Protein AF-A0A4P6HZE0-F1 (afdb_monomer_lite)

Foldseek 3Di:
DDDDDDPPDDDVVLLVQLLCCCQPVVDDLVVSCVVSVNDSVVNVVSCVVVVSVVSSVVNVVVVVVCVVVLVVLLVVLVVCCVVPVDPVSVVVNVVSVVVVVVVVVVVVVVVVVPPDPDPDDDDPDLVSVLVVLVVVLVVVVVVCVVPVVPDDPVNVVVSVVSVVVSVVSVVVVVVVVVPDDDPPPDPPVVNVVVVVVVVDDDD

Organism: NCBI:txid296842

Structure (mmCIF, N/CA/C/O backbone):
data_AF-A0A4P6HZE0-F1
#
_entry.id   AF-A0A4P6HZE0-F1
#
loop_
_atom_site.group_PDB
_atom_site.id
_atom_site.type_symbol
_atom_site.label_atom_id
_atom_site.label_alt_id
_atom_site.label_comp_id
_atom_site.label_asym_id
_atom_site.label_entity_id
_atom_site.label_seq_id
_atom_site.pdbx_PDB_ins_code
_atom_site.Cartn_x
_atom_site.Cartn_y
_atom_site.Cartn_z
_atom_site.occupancy
_atom_site.B_iso_or_equiv
_atom_site.auth_seq_id
_atom_site.auth_comp_id
_atom_site.auth_asym_id
_atom_site.auth_atom_id
_atom_site.pdbx_PDB_model_num
ATOM 1 N N . MET A 1 1 ? -33.840 -32.438 24.949 1.00 36.28 1 MET A N 1
ATOM 2 C CA . MET A 1 1 ? -33.088 -32.470 23.676 1.00 36.28 1 MET A CA 1
ATOM 3 C C . MET A 1 1 ? -32.894 -31.032 23.211 1.00 36.28 1 MET A C 1
ATOM 5 O O . MET A 1 1 ? -33.895 -30.411 22.874 1.00 36.28 1 MET A O 1
ATOM 9 N N . PRO A 1 2 ? -31.687 -30.446 23.299 1.00 36.41 2 PRO A N 1
ATOM 10 C CA . PRO A 1 2 ? -31.478 -29.055 22.914 1.00 36.41 2 PRO A CA 1
ATOM 11 C C . PRO A 1 2 ? -31.443 -28.927 21.385 1.00 36.41 2 PRO A C 1
ATOM 13 O O . PRO A 1 2 ? -30.900 -29.783 20.688 1.00 36.41 2 PRO A O 1
ATOM 16 N N . ALA A 1 3 ? -32.069 -27.866 20.878 1.00 40.72 3 ALA A N 1
ATOM 17 C CA . ALA A 1 3 ? -32.195 -27.565 19.461 1.00 40.72 3 ALA A CA 1
ATOM 18 C C . ALA A 1 3 ? -30.817 -27.362 18.808 1.00 40.72 3 ALA A C 1
ATOM 20 O O . ALA A 1 3 ? -30.029 -26.517 19.233 1.00 40.72 3 ALA A O 1
ATOM 21 N N . VAL A 1 4 ? -30.542 -28.129 17.752 1.00 43.91 4 VAL A N 1
ATOM 22 C CA . VAL A 1 4 ? -29.379 -27.937 16.882 1.00 43.91 4 VAL A CA 1
ATOM 23 C C . VAL A 1 4 ? -29.576 -26.611 16.151 1.00 43.91 4 VAL A C 1
ATOM 25 O O . VAL A 1 4 ? -30.376 -26.516 15.222 1.00 43.91 4 VAL A O 1
ATOM 28 N N . ALA A 1 5 ? -28.883 -25.568 16.611 1.00 44.34 5 ALA A N 1
ATOM 29 C CA . ALA A 1 5 ? -28.858 -24.267 15.961 1.00 44.34 5 ALA A CA 1
ATOM 30 C C . ALA A 1 5 ? -28.398 -24.443 14.505 1.00 44.34 5 ALA A C 1
ATOM 32 O O . ALA A 1 5 ? -27.263 -24.847 14.236 1.00 44.34 5 ALA A O 1
ATOM 33 N N . GLY A 1 6 ? -29.312 -24.191 13.568 1.00 44.16 6 GLY A N 1
ATOM 34 C CA . GLY A 1 6 ? -29.064 -24.322 12.140 1.00 44.16 6 GLY A CA 1
ATOM 35 C C . GLY A 1 6 ? -27.872 -23.468 11.718 1.00 44.16 6 GLY A C 1
ATOM 36 O O . GLY A 1 6 ? -27.837 -22.263 11.971 1.00 44.16 6 GLY A O 1
ATOM 37 N N . ARG A 1 7 ? -26.889 -24.090 11.058 1.00 54.47 7 ARG A N 1
ATOM 38 C CA . ARG A 1 7 ? -25.846 -23.362 10.329 1.00 54.47 7 ARG A CA 1
ATOM 39 C C . ARG A 1 7 ? -26.544 -22.542 9.250 1.00 54.47 7 ARG A C 1
ATOM 41 O O . ARG A 1 7 ? -26.930 -23.091 8.226 1.00 54.47 7 ARG A O 1
ATOM 48 N N . ARG A 1 8 ? -26.707 -21.238 9.469 1.00 61.91 8 ARG A N 1
ATOM 49 C CA . ARG A 1 8 ? -26.952 -20.313 8.362 1.00 61.91 8 ARG A CA 1
ATOM 50 C C . ARG A 1 8 ? -25.689 -20.326 7.511 1.00 61.91 8 ARG A C 1
ATOM 52 O O . ARG A 1 8 ? -24.659 -19.797 7.923 1.00 61.91 8 ARG A O 1
ATOM 59 N N . GLU A 1 9 ? -25.736 -21.026 6.385 1.00 70.12 9 GLU A N 1
ATOM 60 C CA . GLU A 1 9 ? -24.704 -20.894 5.366 1.00 70.12 9 GLU A CA 1
ATOM 61 C C . GLU A 1 9 ? -24.708 -19.443 4.883 1.00 70.12 9 GLU A C 1
ATOM 63 O O . GLU A 1 9 ? -25.764 -18.861 4.630 1.00 70.12 9 GLU A O 1
ATOM 68 N N . HIS A 1 10 ? -23.531 -18.819 4.864 1.00 82.19 10 HIS A N 1
ATOM 69 C CA . HIS A 1 10 ? -23.412 -17.448 4.387 1.00 82.19 10 HIS A CA 1
ATOM 70 C C . HIS A 1 10 ? -23.578 -17.421 2.859 1.00 82.19 10 HIS A C 1
ATOM 72 O O . HIS A 1 10 ? -23.167 -18.381 2.201 1.00 82.19 10 HIS A O 1
ATOM 78 N N . PRO A 1 11 ? -24.123 -16.329 2.292 1.00 89.69 11 PRO A N 1
ATOM 79 C CA . PRO A 1 11 ? -24.166 -16.132 0.847 1.00 89.69 11 PRO A CA 1
ATOM 80 C C . PRO A 1 11 ? -22.771 -16.243 0.225 1.00 89.69 11 PRO A C 1
ATOM 82 O O . PRO A 1 11 ? -21.790 -15.819 0.842 1.00 89.69 11 PRO A O 1
ATOM 85 N N . MET A 1 12 ? -22.682 -16.761 -1.004 1.00 90.38 12 MET A N 1
ATOM 86 C CA . MET A 1 12 ? -21.399 -16.907 -1.704 1.00 90.38 12 MET A CA 1
ATOM 87 C C . MET A 1 12 ? -20.680 -15.561 -1.865 1.00 90.38 12 MET A C 1
ATOM 89 O O . MET A 1 12 ? -19.483 -15.486 -1.622 1.00 90.38 12 MET A O 1
ATOM 93 N N . GLU A 1 13 ? -21.417 -14.476 -2.103 1.00 92.94 13 GLU A N 1
ATOM 94 C CA . GLU A 1 13 ? -20.868 -13.113 -2.154 1.00 92.94 13 GLU A CA 1
ATOM 95 C C . GLU A 1 13 ? -20.097 -12.734 -0.877 1.00 92.94 13 GLU A C 1
ATOM 97 O O . GLU A 1 13 ? -19.089 -12.034 -0.922 1.00 92.94 13 GLU A O 1
ATOM 102 N N . THR A 1 14 ? -20.535 -13.219 0.292 1.00 92.69 14 THR A N 1
ATOM 103 C CA . THR A 1 14 ? -19.826 -12.980 1.562 1.00 92.69 14 THR A CA 1
ATOM 104 C C . THR A 1 14 ? -18.517 -13.766 1.625 1.00 92.69 14 THR A C 1
ATOM 106 O O . THR A 1 14 ? -17.531 -13.278 2.177 1.00 92.69 14 THR A O 1
ATOM 109 N N . VAL A 1 15 ? -18.503 -14.977 1.063 1.00 93.94 15 VAL A N 1
ATOM 110 C CA . VAL A 1 15 ? -17.304 -15.816 0.957 1.00 93.94 15 VAL A CA 1
ATOM 111 C C . VAL A 1 15 ? -16.295 -15.162 0.019 1.00 93.94 15 VAL A C 1
ATOM 113 O O . VAL A 1 15 ? -15.149 -14.976 0.412 1.00 93.94 15 VAL A O 1
ATOM 116 N N . GLU A 1 16 ? -16.733 -14.755 -1.172 1.00 94.69 16 GLU A N 1
ATOM 117 C CA . GLU A 1 16 ? -15.903 -14.095 -2.187 1.00 94.69 16 GLU A CA 1
ATOM 118 C C . GLU A 1 16 ? -15.344 -12.773 -1.666 1.00 94.69 16 GLU A C 1
ATOM 120 O O . GLU A 1 16 ? -14.147 -12.509 -1.767 1.00 94.69 16 GLU A O 1
ATOM 125 N N . ARG A 1 17 ? -16.177 -11.971 -0.993 1.00 95.81 17 ARG A N 1
ATOM 126 C CA . ARG A 1 17 ? -15.715 -10.719 -0.397 1.00 95.81 17 ARG A CA 1
ATOM 127 C C . ARG A 1 17 ? -14.662 -10.948 0.685 1.00 95.81 17 ARG A C 1
ATOM 129 O O . ARG A 1 17 ? -13.688 -10.202 0.771 1.00 95.81 17 ARG A O 1
ATOM 136 N N . ALA A 1 18 ? -14.852 -11.955 1.533 1.00 96.00 18 ALA A N 1
ATOM 137 C CA . ALA A 1 18 ? -13.874 -12.306 2.557 1.00 96.00 18 ALA A CA 1
ATOM 138 C C . ALA A 1 18 ? -12.570 -12.851 1.949 1.00 96.00 18 ALA A C 1
ATOM 140 O O . ALA A 1 18 ? -11.485 -12.566 2.461 1.00 96.00 18 ALA A O 1
ATOM 141 N N . GLU A 1 19 ? -12.676 -13.593 0.848 1.00 96.12 19 GLU A N 1
ATOM 142 C CA . GLU A 1 19 ? -11.542 -14.091 0.080 1.00 96.12 19 GLU A CA 1
ATOM 143 C C . GLU A 1 19 ? -10.705 -12.950 -0.497 1.00 96.12 19 GLU A C 1
ATOM 145 O O . GLU A 1 19 ? -9.489 -12.958 -0.327 1.00 96.12 19 GLU A O 1
ATOM 150 N N . GLU A 1 20 ? -11.332 -11.955 -1.129 1.00 95.38 20 GLU A N 1
ATOM 151 C CA . GLU A 1 20 ? -10.648 -10.772 -1.667 1.00 95.38 20 GLU A CA 1
ATOM 152 C C . GLU A 1 20 ? -9.878 -10.020 -0.580 1.00 95.38 20 GLU A C 1
ATOM 154 O O . GLU A 1 20 ? -8.680 -9.769 -0.719 1.00 95.38 20 GLU A O 1
ATOM 159 N N . LEU A 1 21 ? -10.546 -9.715 0.536 1.00 95.56 21 LEU A N 1
ATOM 160 C CA . LEU A 1 21 ? -9.946 -8.984 1.653 1.00 95.56 21 LEU A CA 1
ATOM 161 C C . LEU A 1 21 ? -8.722 -9.718 2.235 1.00 95.56 21 LEU A C 1
ATOM 163 O O . LEU A 1 21 ? -7.775 -9.092 2.708 1.00 95.56 21 LEU A O 1
ATOM 167 N N . TRP A 1 22 ? -8.723 -11.051 2.221 1.00 96.31 22 TRP A N 1
ATOM 168 C CA . TRP A 1 22 ? -7.618 -11.837 2.767 1.00 96.31 22 TRP A CA 1
ATOM 169 C C . TRP A 1 22 ? -6.511 -12.124 1.740 1.00 96.31 22 TRP A C 1
ATOM 171 O O . TRP A 1 22 ? -5.323 -12.013 2.057 1.00 96.31 22 TRP A O 1
ATOM 181 N N . CYS A 1 23 ? -6.882 -12.509 0.515 1.00 95.31 23 CYS A N 1
ATOM 182 C CA . CYS A 1 23 ? -5.950 -12.908 -0.541 1.00 95.31 23 CYS A CA 1
ATOM 183 C C . CYS A 1 23 ? -5.312 -11.708 -1.243 1.00 95.31 23 CYS A C 1
ATOM 185 O O . CYS A 1 23 ? -4.111 -11.740 -1.504 1.00 95.31 23 CYS A O 1
ATOM 187 N N . VAL A 1 24 ? -6.104 -10.675 -1.550 1.00 92.62 24 VAL A N 1
ATOM 188 C CA . VAL A 1 24 ? -5.686 -9.513 -2.350 1.00 92.62 24 VAL A CA 1
ATOM 189 C C . VAL A 1 24 ? -5.239 -8.373 -1.440 1.00 92.62 24 VAL A C 1
ATOM 191 O O . VAL A 1 24 ? -4.091 -7.945 -1.527 1.00 92.62 24 VAL A O 1
ATOM 194 N N . ASP A 1 25 ? -6.100 -7.934 -0.514 1.00 91.25 25 ASP A N 1
ATOM 195 C CA . ASP A 1 25 ? -5.779 -6.811 0.388 1.00 91.25 25 ASP A CA 1
ATOM 196 C C . ASP A 1 25 ? -4.781 -7.209 1.490 1.00 91.25 25 ASP A C 1
ATOM 198 O O . ASP A 1 25 ? -4.199 -6.358 2.163 1.00 91.25 25 ASP A O 1
ATOM 202 N N . GLY A 1 26 ? -4.562 -8.513 1.680 1.00 91.69 26 GLY A N 1
ATOM 203 C CA . GLY A 1 26 ? -3.540 -9.044 2.575 1.00 91.69 26 GLY A CA 1
ATOM 204 C C . GLY A 1 26 ? -3.865 -8.938 4.066 1.00 91.69 26 GLY A C 1
ATOM 205 O O . GLY A 1 26 ? -2.962 -9.142 4.881 1.00 91.69 26 GLY A O 1
ATOM 206 N N . LEU A 1 27 ? -5.124 -8.681 4.425 1.00 94.19 27 LEU A N 1
ATOM 207 C CA . LEU A 1 27 ? -5.564 -8.554 5.813 1.00 94.19 27 LEU A CA 1
ATOM 208 C C . LEU A 1 27 ? -5.416 -9.860 6.609 1.00 94.19 27 LEU A C 1
ATOM 210 O O . LEU A 1 27 ? -5.310 -10.970 6.072 1.00 94.19 27 LEU A O 1
ATOM 214 N N . THR A 1 28 ? -5.438 -9.724 7.929 1.00 95.00 28 THR A N 1
ATOM 215 C CA . THR A 1 28 ? -5.546 -10.837 8.876 1.00 95.00 28 THR A CA 1
ATOM 216 C C . THR A 1 28 ? -6.981 -11.359 8.952 1.00 95.00 28 THR A C 1
ATOM 218 O O . THR A 1 28 ? -7.941 -10.665 8.621 1.00 95.00 28 THR A O 1
ATOM 221 N N . PHE A 1 29 ? -7.164 -12.598 9.419 1.00 94.19 29 PHE A N 1
ATOM 222 C CA . PHE A 1 29 ? -8.513 -13.147 9.594 1.00 94.19 29 PHE A CA 1
ATOM 223 C C . PHE A 1 29 ? -9.365 -12.340 10.582 1.00 94.19 29 PHE A C 1
ATOM 225 O O . PHE A 1 29 ? -10.579 -12.295 10.410 1.00 94.19 29 PHE A O 1
ATOM 232 N N . ASP A 1 30 ? -8.755 -11.681 11.567 1.00 94.56 30 ASP A N 1
ATOM 233 C CA . ASP A 1 30 ? -9.476 -10.882 12.561 1.00 94.56 30 ASP A CA 1
ATOM 234 C C . ASP A 1 30 ? -9.975 -9.551 11.968 1.00 94.56 30 ASP A C 1
ATOM 236 O O . ASP A 1 30 ? -11.118 -9.141 12.192 1.00 94.56 30 ASP A O 1
ATOM 240 N N . GLU A 1 31 ? -9.173 -8.912 11.113 1.00 93.00 31 GLU A N 1
ATOM 241 C CA . GLU A 1 31 ? -9.587 -7.723 10.357 1.00 93.00 31 GLU A CA 1
ATOM 242 C C . GLU A 1 31 ? -10.688 -8.052 9.342 1.00 93.00 31 GLU A C 1
ATOM 244 O O . GLU A 1 31 ? -11.672 -7.316 9.221 1.00 93.00 31 GLU A O 1
ATOM 249 N N . VAL A 1 32 ? -10.565 -9.183 8.640 1.00 95.62 32 VAL A N 1
ATOM 250 C CA . VAL A 1 32 ? -11.602 -9.661 7.713 1.00 95.62 32 VAL A CA 1
ATOM 251 C C . VAL A 1 32 ? -12.883 -9.990 8.476 1.00 95.62 32 VAL A C 1
ATOM 253 O O . VAL A 1 32 ? -13.964 -9.602 8.034 1.00 95.62 32 VAL A O 1
ATOM 256 N N . ALA A 1 33 ? -12.784 -10.641 9.639 1.00 94.62 33 ALA A N 1
ATOM 257 C CA . ALA A 1 33 ? -13.924 -10.938 10.502 1.00 94.62 33 ALA A CA 1
ATOM 258 C C . ALA A 1 33 ? -14.648 -9.661 10.942 1.00 94.62 33 ALA A C 1
ATOM 260 O O . ALA A 1 33 ? -15.873 -9.583 10.870 1.00 94.62 33 ALA A O 1
ATOM 261 N N . THR A 1 34 ? -13.890 -8.627 11.307 1.00 93.62 34 THR A N 1
ATOM 262 C CA . THR A 1 34 ? -14.434 -7.317 11.684 1.00 93.62 34 THR A CA 1
ATOM 263 C C . THR A 1 34 ? -15.173 -6.657 10.517 1.00 93.62 34 THR A C 1
ATOM 265 O O . THR A 1 34 ? -16.297 -6.184 10.682 1.00 93.62 34 THR A O 1
ATOM 268 N N . ARG A 1 35 ? -14.586 -6.666 9.311 1.00 92.62 35 ARG A N 1
ATOM 269 C CA . ARG A 1 35 ? -15.182 -6.034 8.118 1.00 92.62 35 ARG A CA 1
ATOM 270 C C . ARG A 1 35 ? -16.405 -6.777 7.583 1.00 92.62 35 ARG A C 1
ATOM 272 O O . ARG A 1 35 ? -17.345 -6.144 7.115 1.00 92.62 35 ARG A O 1
ATOM 279 N N . THR A 1 36 ? -16.395 -8.105 7.642 1.00 92.50 36 THR A N 1
ATOM 280 C CA . THR A 1 36 ? -17.451 -8.961 7.068 1.00 92.50 36 THR A CA 1
ATOM 281 C C . THR A 1 36 ? -18.498 -9.399 8.090 1.00 92.50 36 THR A C 1
ATOM 283 O O . THR A 1 36 ? -19.532 -9.943 7.712 1.00 92.50 36 THR A O 1
ATOM 286 N N . ARG A 1 37 ? -18.249 -9.162 9.387 1.00 92.62 37 ARG A N 1
ATOM 287 C CA . ARG A 1 37 ? -19.047 -9.665 10.521 1.00 92.62 37 ARG A CA 1
ATOM 288 C C . ARG A 1 37 ? -19.187 -11.193 10.533 1.00 92.62 37 ARG A C 1
ATOM 290 O O . ARG A 1 37 ? -20.146 -11.733 11.082 1.00 92.62 37 ARG A O 1
ATOM 297 N N . VAL A 1 38 ? -18.226 -11.895 9.935 1.00 93.12 38 VAL A N 1
ATOM 298 C CA . VAL A 1 38 ? -18.135 -13.358 9.941 1.00 93.12 38 VAL A CA 1
ATOM 299 C C . VAL A 1 38 ? -17.124 -13.783 10.997 1.00 93.12 38 VAL A C 1
ATOM 301 O O . VAL A 1 38 ? -16.057 -13.193 11.117 1.00 93.12 38 VAL A O 1
ATOM 304 N N . ALA A 1 39 ? -17.426 -14.833 11.760 1.00 93.38 39 ALA A N 1
ATOM 305 C CA . ALA A 1 39 ? -16.485 -15.358 12.746 1.00 93.38 39 ALA A CA 1
ATOM 306 C C . ALA A 1 39 ? -15.171 -15.827 12.086 1.00 93.38 39 ALA A C 1
ATOM 308 O O . ALA A 1 39 ? -15.193 -16.537 11.077 1.00 93.38 39 ALA A O 1
ATOM 309 N N . ALA A 1 40 ? -14.023 -15.519 12.698 1.00 93.56 40 ALA A N 1
ATOM 310 C CA . ALA A 1 40 ? -12.705 -15.900 12.175 1.00 93.56 40 ALA A CA 1
ATOM 311 C C . ALA A 1 40 ? -12.540 -17.423 11.988 1.00 93.56 40 ALA A C 1
ATOM 313 O O . ALA A 1 40 ? -11.854 -17.874 11.073 1.00 93.56 40 ALA A O 1
ATOM 314 N N . SER A 1 41 ? -13.205 -18.240 12.812 1.00 94.00 41 SER A N 1
ATOM 315 C CA . SER A 1 41 ? -13.244 -19.701 12.654 1.00 94.00 41 SER A CA 1
ATOM 316 C C . SER A 1 41 ? -13.930 -20.138 11.353 1.00 94.00 41 SER A C 1
ATOM 318 O O . SER A 1 41 ? -13.459 -21.057 10.683 1.00 94.00 41 SER A O 1
ATOM 320 N N . THR A 1 42 ? -15.000 -19.449 10.951 1.00 93.81 42 THR A N 1
ATOM 321 C CA . THR A 1 42 ? -15.684 -19.672 9.671 1.00 93.81 42 THR A CA 1
ATOM 322 C C . THR A 1 42 ? -14.789 -19.286 8.497 1.00 93.81 42 THR A C 1
ATOM 324 O O . THR A 1 42 ? -14.711 -20.044 7.531 1.00 93.81 42 THR A O 1
ATOM 327 N N . LEU A 1 43 ? -14.063 -18.168 8.603 1.00 95.12 43 LEU A N 1
ATOM 328 C CA . LEU A 1 43 ? -13.114 -17.726 7.577 1.00 95.12 43 LEU A CA 1
ATOM 329 C C . LEU A 1 43 ? -11.963 -18.719 7.388 1.00 95.12 43 LEU A C 1
ATOM 331 O O . LEU A 1 43 ? -11.627 -19.052 6.257 1.00 95.12 43 LEU A O 1
ATOM 335 N N . LYS A 1 44 ? -11.398 -19.254 8.479 1.00 95.38 44 LYS A N 1
ATOM 336 C CA . LYS A 1 44 ? -10.357 -20.296 8.416 1.00 95.38 44 LYS A CA 1
ATOM 337 C C . LYS A 1 44 ? -10.860 -21.551 7.700 1.00 95.38 44 LYS A C 1
ATOM 339 O O . LYS A 1 44 ? -10.173 -22.074 6.828 1.00 95.38 44 LYS A O 1
ATOM 344 N N . ARG A 1 45 ? -12.092 -21.979 7.998 1.00 94.94 45 ARG A N 1
ATOM 345 C CA . ARG A 1 45 ? -12.731 -23.112 7.312 1.00 94.94 45 ARG A CA 1
ATOM 346 C C . ARG A 1 45 ? -12.934 -22.846 5.819 1.00 94.94 45 ARG A C 1
ATOM 348 O O . ARG A 1 45 ? -12.756 -23.753 5.014 1.00 94.94 45 ARG A O 1
ATOM 355 N N . TRP A 1 46 ? -13.330 -21.634 5.432 1.00 95.12 46 TRP A N 1
ATOM 356 C CA . TRP A 1 46 ? -13.436 -21.262 4.017 1.00 95.12 46 TRP A CA 1
ATOM 357 C C . TRP A 1 46 ? -12.079 -21.217 3.331 1.00 95.12 46 TRP A C 1
ATOM 359 O O . TRP A 1 46 ? -11.956 -21.741 2.230 1.00 95.12 46 TRP A O 1
ATOM 369 N N . ALA A 1 47 ? -11.057 -20.697 4.006 1.00 94.94 47 ALA A N 1
ATOM 370 C CA . ALA A 1 47 ? -9.702 -20.670 3.478 1.00 94.94 47 ALA A CA 1
ATOM 371 C C . ALA A 1 47 ? -9.161 -22.071 3.169 1.00 94.94 47 ALA A C 1
ATOM 373 O O . ALA A 1 47 ? -8.479 -22.253 2.162 1.00 94.94 47 ALA A O 1
ATOM 374 N N . GLU A 1 48 ? -9.485 -23.058 4.006 1.00 95.06 48 GLU A N 1
ATOM 375 C CA . GLU A 1 48 ? -9.172 -24.467 3.752 1.00 95.06 48 GLU A CA 1
ATOM 376 C C . GLU A 1 48 ? -10.034 -25.049 2.626 1.00 95.06 48 GLU A C 1
ATOM 378 O O . GLU A 1 48 ? -9.501 -25.646 1.695 1.00 95.06 48 GLU A O 1
ATOM 383 N N . ARG A 1 49 ? -11.358 -24.839 2.670 1.00 93.50 49 ARG A N 1
ATOM 384 C CA . ARG A 1 49 ? -12.312 -25.402 1.696 1.00 93.50 49 ARG A CA 1
ATOM 385 C C . ARG A 1 49 ? -12.090 -24.898 0.268 1.00 93.50 49 ARG A C 1
ATOM 387 O O . ARG A 1 49 ? -12.240 -25.675 -0.668 1.00 93.50 49 ARG A O 1
ATOM 394 N N . TYR A 1 50 ? -11.791 -23.613 0.109 1.00 93.62 50 TYR A N 1
ATOM 395 C CA . TYR A 1 50 ? -11.664 -22.940 -1.187 1.00 93.62 50 TYR A CA 1
ATOM 396 C C . TYR A 1 50 ? -10.207 -22.651 -1.568 1.00 93.62 50 TYR A C 1
ATOM 398 O O . TYR A 1 50 ? -9.951 -21.959 -2.547 1.00 93.62 50 TYR A O 1
ATOM 406 N N . GLY A 1 51 ? -9.235 -23.160 -0.804 1.00 94.50 51 GLY A N 1
ATOM 407 C CA . GLY A 1 51 ? -7.821 -23.060 -1.167 1.00 94.50 51 GLY A CA 1
ATOM 408 C C . GLY A 1 51 ? -7.263 -21.635 -1.177 1.00 94.50 51 GLY A C 1
ATOM 409 O O . GLY A 1 51 ? -6.317 -21.354 -1.912 1.00 94.50 51 GLY A O 1
ATOM 410 N N . TRP A 1 52 ? -7.794 -20.731 -0.345 1.00 96.44 52 TRP A N 1
ATOM 411 C CA . TRP A 1 52 ? -7.389 -19.318 -0.329 1.00 96.44 52 TRP A CA 1
ATOM 412 C C . TRP A 1 52 ? -5.882 -19.136 -0.145 1.00 96.44 52 TRP A C 1
ATOM 414 O O . TRP A 1 52 ? -5.300 -18.217 -0.710 1.00 96.44 52 TRP A O 1
ATOM 424 N N . ARG A 1 53 ? -5.224 -20.017 0.623 1.00 94.06 53 ARG A N 1
ATOM 425 C CA . ARG A 1 53 ? -3.767 -19.966 0.839 1.00 94.06 53 ARG A CA 1
ATOM 426 C C . ARG A 1 53 ? -2.987 -20.058 -0.471 1.00 94.06 53 ARG A C 1
ATOM 428 O O . ARG A 1 53 ? -2.141 -19.206 -0.711 1.00 94.06 53 ARG A O 1
ATOM 435 N N . ALA A 1 54 ? -3.324 -21.029 -1.319 1.00 94.62 54 ALA A N 1
ATOM 436 C CA . ALA A 1 54 ? -2.674 -21.198 -2.614 1.00 94.62 54 ALA A CA 1
ATOM 437 C C . ALA A 1 54 ? -2.883 -19.959 -3.494 1.00 94.62 54 ALA A C 1
ATOM 439 O O . ALA A 1 54 ? -1.920 -19.418 -4.028 1.00 94.62 54 ALA A O 1
ATOM 440 N N . LYS A 1 55 ? -4.117 -19.439 -3.543 1.00 93.81 55 LYS A N 1
ATOM 441 C CA . LYS A 1 55 ? -4.441 -18.206 -4.274 1.00 93.81 55 LYS A CA 1
ATOM 442 C C . LYS A 1 55 ? -3.655 -16.997 -3.759 1.00 93.81 55 LYS A C 1
ATOM 444 O O . LYS A 1 55 ? -3.133 -16.211 -4.541 1.00 93.81 55 LYS A O 1
ATOM 449 N N . ARG A 1 56 ? -3.549 -16.832 -2.438 1.00 94.44 56 ARG A N 1
ATOM 450 C CA . ARG A 1 56 ? -2.788 -15.736 -1.826 1.00 94.44 56 ARG A CA 1
ATOM 451 C C . ARG A 1 56 ? -1.300 -15.831 -2.149 1.00 94.44 56 ARG A C 1
ATOM 453 O O . ARG A 1 56 ? -0.671 -14.802 -2.383 1.00 94.44 56 ARG A O 1
ATOM 460 N N . ASP A 1 57 ? -0.738 -17.033 -2.160 1.00 93.19 57 ASP A N 1
ATOM 461 C CA . ASP A 1 57 ? 0.669 -17.237 -2.502 1.00 93.19 57 ASP A CA 1
ATOM 462 C C . ASP A 1 57 ? 0.932 -16.992 -3.993 1.00 93.19 57 ASP A C 1
ATOM 464 O O . ASP A 1 57 ? 1.903 -16.312 -4.323 1.00 93.19 57 ASP A O 1
ATOM 468 N N . GLU A 1 58 ? 0.027 -17.414 -4.879 1.00 93.75 58 GLU A N 1
ATOM 469 C CA . GLU A 1 58 ? 0.069 -17.079 -6.309 1.00 93.75 58 GLU A CA 1
ATOM 470 C C . GLU A 1 58 ? 0.023 -15.559 -6.534 1.00 93.75 58 GLU A C 1
ATOM 472 O O . GLU A 1 58 ? 0.874 -15.005 -7.230 1.00 93.75 58 GLU A O 1
ATOM 477 N N . ILE A 1 59 ? -0.909 -14.858 -5.877 1.00 91.69 59 ILE A N 1
ATOM 478 C CA . ILE A 1 59 ? -1.013 -13.393 -5.945 1.00 91.69 59 ILE A CA 1
ATOM 479 C C . ILE A 1 59 ? 0.277 -12.737 -5.450 1.00 91.69 59 ILE A C 1
ATOM 481 O O . ILE A 1 59 ? 0.790 -11.825 -6.094 1.00 91.69 59 ILE A O 1
ATOM 485 N N . ARG A 1 60 ? 0.843 -13.195 -4.327 1.00 89.62 60 ARG A N 1
ATOM 486 C CA . ARG A 1 60 ? 2.116 -12.661 -3.821 1.00 89.62 60 ARG A CA 1
ATOM 487 C C . ARG A 1 60 ? 3.264 -12.905 -4.788 1.00 89.62 60 ARG A C 1
ATOM 489 O O . ARG A 1 60 ? 4.086 -12.010 -4.966 1.00 89.62 60 ARG A O 1
ATOM 496 N N . GLN A 1 61 ? 3.333 -14.083 -5.399 1.00 89.81 61 GLN A N 1
ATOM 497 C CA . GLN A 1 61 ? 4.363 -14.405 -6.378 1.00 89.81 61 GLN A CA 1
ATOM 498 C C . GLN A 1 61 ? 4.238 -13.516 -7.619 1.00 89.81 61 GLN A C 1
ATOM 500 O O . GLN A 1 61 ? 5.240 -12.952 -8.057 1.00 89.81 61 GLN A O 1
ATOM 505 N N . ALA A 1 62 ? 3.020 -13.324 -8.128 1.00 88.44 62 ALA A N 1
ATOM 506 C CA . ALA A 1 62 ? 2.745 -12.420 -9.239 1.00 88.44 62 ALA A CA 1
ATOM 507 C C . ALA A 1 62 ? 3.093 -10.963 -8.885 1.00 88.44 62 ALA A C 1
ATOM 509 O O . ALA A 1 62 ? 3.773 -10.275 -9.641 1.00 88.44 62 ALA A O 1
ATOM 510 N N . LEU A 1 63 ? 2.709 -10.485 -7.699 1.00 85.50 63 LEU A N 1
ATOM 511 C CA . LEU A 1 63 ? 3.071 -9.144 -7.229 1.00 85.50 63 LEU A CA 1
ATOM 512 C C . LEU A 1 63 ? 4.589 -8.973 -7.064 1.00 85.50 63 LEU A C 1
ATOM 514 O O . LEU A 1 63 ? 5.127 -7.906 -7.372 1.00 85.50 63 LEU A O 1
ATOM 518 N N . ALA A 1 64 ? 5.292 -10.013 -6.611 1.00 83.56 64 ALA A N 1
ATOM 519 C CA . ALA A 1 64 ? 6.746 -10.004 -6.504 1.00 83.56 64 ALA A CA 1
ATOM 520 C C . ALA A 1 64 ? 7.418 -9.957 -7.886 1.00 83.56 64 ALA A C 1
ATOM 522 O O . ALA A 1 64 ? 8.377 -9.200 -8.070 1.00 83.56 64 ALA A O 1
ATOM 523 N N . SER A 1 65 ? 6.905 -10.705 -8.870 1.00 88.25 65 SER A N 1
ATOM 524 C CA . SER A 1 65 ? 7.453 -10.700 -10.230 1.00 88.25 65 SER A CA 1
ATOM 525 C C . SER A 1 65 ? 7.190 -9.379 -10.952 1.00 88.25 65 SER A C 1
ATOM 527 O O . SER A 1 65 ? 8.100 -8.866 -11.603 1.00 88.25 65 SER A O 1
ATOM 529 N N . ILE A 1 66 ? 6.020 -8.756 -10.742 1.00 88.38 66 ILE A N 1
ATOM 530 C CA . ILE A 1 66 ? 5.642 -7.473 -11.360 1.00 88.38 66 ILE A CA 1
ATOM 531 C C . ILE A 1 66 ? 6.716 -6.405 -11.150 1.00 88.38 66 ILE A C 1
ATOM 533 O O . ILE A 1 66 ? 7.011 -5.652 -12.076 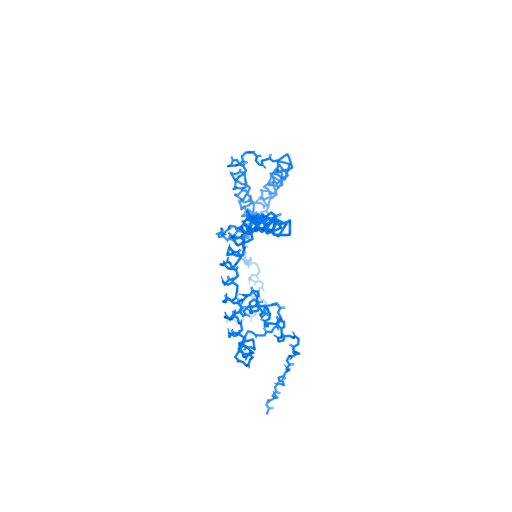1.00 88.38 66 ILE A O 1
ATOM 537 N N . ARG A 1 67 ? 7.347 -6.330 -9.970 1.00 82.00 67 ARG A N 1
ATOM 538 C CA . ARG A 1 67 ? 8.390 -5.322 -9.720 1.00 82.00 67 ARG A CA 1
ATOM 539 C C . ARG A 1 67 ? 9.612 -5.528 -10.616 1.00 82.00 67 ARG A C 1
ATOM 541 O O . ARG A 1 67 ? 10.090 -4.572 -11.224 1.00 82.00 67 ARG A O 1
ATOM 548 N N . ALA A 1 68 ? 10.102 -6.762 -10.715 1.00 86.69 68 ALA A N 1
ATOM 549 C CA . ALA A 1 68 ? 11.233 -7.093 -11.578 1.00 86.69 68 ALA A CA 1
ATOM 550 C C . ALA A 1 68 ? 10.874 -6.912 -13.061 1.00 86.69 68 ALA A C 1
ATOM 552 O O . ALA A 1 68 ? 11.651 -6.337 -13.823 1.00 86.69 68 ALA A O 1
ATOM 553 N N . ASP A 1 69 ? 9.678 -7.340 -13.460 1.00 91.19 69 ASP A N 1
ATOM 554 C CA . ASP A 1 69 ? 9.221 -7.271 -14.846 1.00 91.19 69 ASP A CA 1
ATOM 555 C C . ASP A 1 69 ? 8.941 -5.836 -15.295 1.00 91.19 69 ASP A C 1
ATOM 557 O O . ASP A 1 69 ? 9.242 -5.486 -16.430 1.00 91.19 69 ASP A O 1
ATOM 561 N N . THR A 1 70 ? 8.489 -4.963 -14.393 1.00 88.56 70 THR A N 1
ATOM 562 C CA . THR A 1 70 ? 8.332 -3.523 -14.656 1.00 88.56 70 THR A CA 1
ATOM 563 C C . THR A 1 70 ? 9.680 -2.868 -14.963 1.00 88.56 70 THR A C 1
ATOM 565 O O . THR A 1 70 ? 9.790 -2.100 -15.919 1.00 88.56 70 THR A O 1
ATOM 568 N N . ILE A 1 71 ? 10.727 -3.196 -14.195 1.00 88.69 71 ILE A N 1
ATOM 569 C CA . ILE A 1 71 ? 12.089 -2.693 -14.441 1.00 88.69 71 ILE A CA 1
ATOM 570 C C . ILE A 1 71 ? 12.601 -3.197 -15.796 1.00 88.69 71 ILE A C 1
ATOM 572 O O . ILE A 1 71 ? 13.133 -2.418 -16.589 1.00 88.69 71 ILE A O 1
ATOM 576 N N . ARG A 1 72 ? 12.404 -4.488 -16.089 1.00 91.50 72 ARG A N 1
ATOM 577 C CA . ARG A 1 72 ? 12.806 -5.095 -17.367 1.00 91.50 72 ARG A CA 1
ATOM 578 C C . ARG A 1 72 ? 12.068 -4.477 -18.553 1.00 91.50 72 ARG A C 1
ATOM 580 O O . ARG A 1 72 ? 12.705 -4.143 -19.549 1.00 91.50 72 ARG A O 1
ATOM 587 N N . LEU A 1 73 ? 10.754 -4.292 -18.440 1.00 91.94 73 LEU A N 1
ATOM 588 C CA . LEU A 1 73 ? 9.922 -3.672 -19.468 1.00 91.94 73 LEU A CA 1
ATOM 589 C C . LEU A 1 73 ? 10.385 -2.242 -19.747 1.00 91.94 73 LEU A C 1
ATOM 591 O O . LEU A 1 73 ? 10.636 -1.899 -20.899 1.00 91.94 73 LEU A O 1
ATOM 595 N N . ARG A 1 74 ? 10.583 -1.435 -18.698 1.00 90.38 74 ARG A N 1
ATOM 596 C CA . ARG A 1 74 ? 11.101 -0.067 -18.820 1.00 90.38 74 ARG A CA 1
ATOM 597 C C . ARG A 1 74 ? 12.448 -0.041 -19.543 1.00 90.38 74 ARG A C 1
ATOM 599 O O . ARG A 1 74 ? 12.620 0.736 -20.478 1.00 90.38 74 ARG A O 1
ATOM 606 N N . ALA A 1 75 ? 13.385 -0.909 -19.157 1.00 91.25 75 ALA A N 1
ATOM 607 C CA . ALA A 1 75 ? 14.685 -1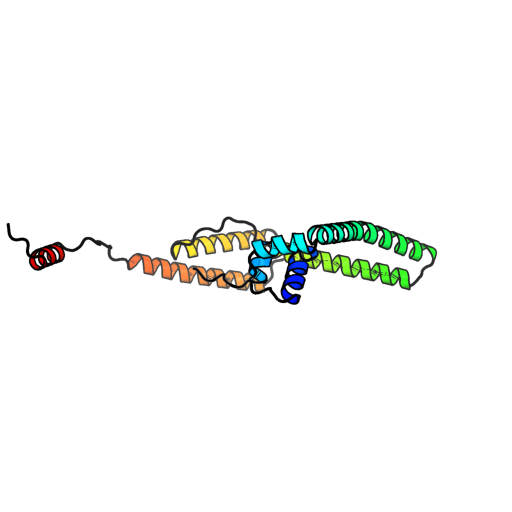.003 -19.818 1.00 91.25 75 ALA A CA 1
ATOM 608 C C . ALA A 1 75 ? 14.548 -1.358 -21.308 1.00 91.25 75 ALA A C 1
ATOM 610 O O . ALA A 1 75 ? 15.203 -0.745 -22.152 1.00 91.25 75 ALA A O 1
ATOM 611 N N . ARG A 1 76 ? 13.661 -2.304 -21.642 1.00 92.75 76 ARG A N 1
ATOM 612 C CA . ARG A 1 76 ? 13.427 -2.720 -23.027 1.00 92.75 76 ARG A CA 1
ATOM 613 C C . ARG A 1 76 ? 12.806 -1.611 -23.874 1.00 92.75 76 ARG A C 1
ATOM 615 O O . ARG A 1 76 ? 13.267 -1.389 -24.988 1.00 92.75 76 ARG A O 1
ATOM 622 N N . LEU A 1 77 ? 11.808 -0.903 -23.351 1.00 90.56 77 LEU A N 1
ATOM 623 C CA . LEU A 1 77 ? 11.174 0.210 -24.059 1.00 90.56 77 LEU A CA 1
ATOM 624 C C . LEU A 1 77 ? 12.171 1.344 -24.322 1.00 90.56 77 LEU A C 1
ATOM 626 O O . LEU A 1 77 ? 12.228 1.855 -25.434 1.00 90.56 77 LEU A O 1
ATOM 630 N N . ILE A 1 78 ? 13.027 1.683 -23.351 1.00 89.88 78 ILE A N 1
ATOM 631 C CA . ILE A 1 78 ? 14.088 2.686 -23.547 1.00 89.88 78 ILE A CA 1
ATOM 632 C C . ILE A 1 78 ? 15.058 2.244 -24.649 1.00 89.88 78 ILE A C 1
ATOM 634 O O . ILE A 1 78 ? 15.379 3.036 -25.533 1.00 89.88 78 ILE A O 1
ATOM 638 N N . GLN A 1 79 ? 15.507 0.985 -24.633 1.00 91.31 79 GLN A N 1
ATOM 639 C CA . GLN A 1 79 ? 16.377 0.454 -25.689 1.00 91.31 79 GLN A CA 1
ATOM 640 C C . GLN A 1 79 ? 15.717 0.538 -27.070 1.00 91.31 79 GLN A C 1
ATOM 642 O O . GLN A 1 79 ? 16.362 0.961 -28.029 1.00 91.31 79 GLN A O 1
ATOM 647 N N . ASN A 1 80 ? 14.434 0.187 -27.172 1.00 90.44 80 ASN A N 1
ATOM 648 C CA . ASN A 1 80 ? 13.689 0.288 -28.422 1.00 90.44 80 ASN A CA 1
ATOM 649 C C . ASN A 1 80 ? 13.557 1.742 -28.897 1.00 90.44 80 ASN A C 1
ATOM 651 O O . ASN A 1 80 ? 13.762 2.009 -30.082 1.00 90.44 80 ASN A O 1
ATOM 655 N N . CYS A 1 81 ? 13.270 2.687 -27.995 1.00 89.25 81 CYS A N 1
ATOM 656 C CA . CYS A 1 81 ? 13.240 4.118 -28.304 1.00 89.25 81 CYS A CA 1
ATOM 657 C C . CYS A 1 81 ? 14.581 4.608 -28.839 1.00 89.25 81 CYS A C 1
ATOM 659 O O . CYS A 1 81 ? 14.618 5.294 -29.853 1.00 89.25 81 CYS A O 1
ATOM 661 N N . LEU A 1 82 ? 15.687 4.236 -28.190 1.00 90.00 82 LEU A N 1
ATOM 662 C CA . LEU A 1 82 ? 17.025 4.643 -28.620 1.00 90.00 82 LEU A CA 1
ATOM 663 C C . LEU A 1 82 ? 17.395 4.061 -29.990 1.00 90.00 82 LEU A C 1
ATOM 665 O O . LEU A 1 82 ? 18.098 4.715 -30.753 1.00 90.00 82 LEU A O 1
ATOM 669 N N . ALA A 1 83 ? 16.911 2.860 -30.312 1.00 91.69 83 ALA A N 1
ATOM 670 C CA . ALA A 1 83 ? 17.192 2.205 -31.586 1.00 91.69 83 ALA A CA 1
ATOM 671 C C . ALA A 1 83 ? 16.292 2.680 -32.741 1.00 91.69 83 ALA A C 1
ATOM 673 O O . ALA A 1 83 ? 16.755 2.784 -33.872 1.00 91.69 83 ALA A O 1
ATOM 674 N N . SER A 1 84 ? 15.006 2.931 -32.479 1.00 88.06 84 SER A N 1
ATOM 675 C CA . SER A 1 84 ? 13.983 3.131 -33.521 1.00 88.06 84 SER A CA 1
ATOM 676 C C . SER A 1 84 ? 13.278 4.488 -33.476 1.00 88.06 84 SER A C 1
ATOM 678 O O . SER A 1 84 ? 12.528 4.807 -34.394 1.00 88.06 84 SER A O 1
ATOM 680 N N . MET A 1 85 ? 13.485 5.276 -32.415 1.00 80.06 85 MET A N 1
ATOM 681 C CA . MET A 1 85 ? 12.761 6.523 -32.128 1.00 80.06 85 MET A CA 1
ATOM 682 C C . MET A 1 85 ? 11.232 6.369 -32.208 1.00 80.06 85 MET A C 1
ATOM 684 O O . MET A 1 85 ? 10.512 7.299 -32.569 1.00 80.06 85 MET A O 1
ATOM 688 N N . ASN A 1 86 ? 10.721 5.183 -31.862 1.00 88.44 86 ASN A N 1
ATOM 689 C CA . ASN A 1 86 ? 9.292 4.904 -31.858 1.00 88.44 86 ASN A CA 1
ATOM 690 C C . ASN A 1 86 ? 8.575 5.751 -30.792 1.00 88.44 86 ASN A C 1
ATOM 692 O O . ASN A 1 86 ? 8.795 5.597 -29.589 1.00 88.44 86 ASN A O 1
ATOM 696 N N . ALA A 1 87 ? 7.667 6.617 -31.244 1.00 88.56 87 ALA A N 1
ATOM 697 C CA . ALA A 1 87 ? 6.888 7.504 -30.385 1.00 88.56 87 ALA A CA 1
ATOM 698 C C . ALA A 1 87 ? 6.000 6.754 -29.374 1.00 88.56 87 ALA A C 1
ATOM 700 O O . ALA A 1 87 ? 5.752 7.265 -28.282 1.00 88.56 87 ALA A O 1
ATOM 701 N N . MET A 1 88 ? 5.538 5.545 -29.706 1.00 89.81 88 MET A N 1
ATOM 702 C CA . MET A 1 88 ? 4.689 4.742 -28.822 1.00 89.81 88 MET A CA 1
ATOM 703 C C . MET A 1 88 ? 5.467 4.211 -27.616 1.00 89.81 88 MET A C 1
ATOM 705 O O . MET A 1 88 ? 4.994 4.324 -26.486 1.00 89.81 88 MET A O 1
ATOM 709 N N . ASP A 1 89 ? 6.682 3.707 -27.840 1.00 87.75 89 ASP A N 1
ATOM 710 C CA . ASP A 1 89 ? 7.556 3.236 -26.762 1.00 87.75 89 ASP A CA 1
ATOM 711 C C . ASP A 1 89 ? 7.995 4.414 -25.875 1.00 87.75 89 ASP A C 1
ATOM 713 O O . ASP A 1 89 ? 8.029 4.297 -24.649 1.00 87.75 89 ASP A O 1
ATOM 717 N N . ALA A 1 90 ? 8.242 5.588 -26.472 1.00 88.25 90 ALA A N 1
ATOM 718 C CA . ALA A 1 90 ? 8.613 6.794 -25.732 1.00 88.25 90 ALA A CA 1
ATOM 719 C C . ALA A 1 90 ? 7.463 7.277 -24.839 1.00 88.25 90 ALA A C 1
ATOM 721 O O . ALA A 1 90 ? 7.672 7.619 -23.673 1.00 88.25 90 ALA A O 1
ATOM 722 N N . PHE A 1 91 ? 6.235 7.242 -25.362 1.00 92.44 91 PHE A N 1
ATOM 723 C CA . PHE A 1 91 ? 5.034 7.551 -24.597 1.00 92.44 91 PHE A CA 1
ATOM 724 C C . PHE A 1 91 ? 4.798 6.547 -23.462 1.00 92.44 91 PHE A C 1
ATOM 726 O O . PHE A 1 91 ? 4.493 6.956 -22.341 1.00 92.44 91 PHE A O 1
ATOM 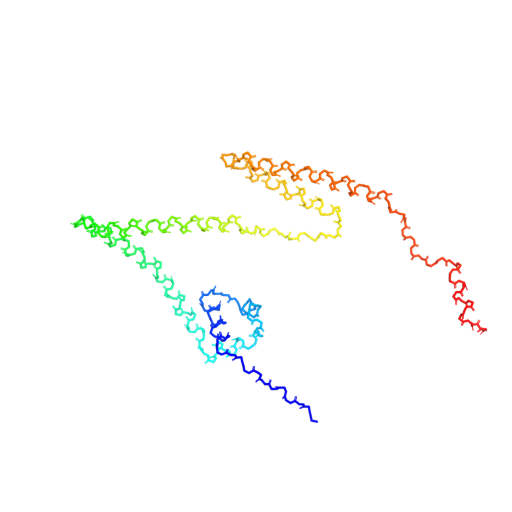733 N N . ALA A 1 92 ? 4.973 5.247 -23.719 1.00 91.19 92 ALA A N 1
ATOM 734 C CA . ALA A 1 92 ? 4.831 4.209 -22.702 1.00 91.19 92 ALA A CA 1
ATOM 735 C C . ALA A 1 92 ? 5.821 4.417 -21.544 1.00 91.19 92 ALA A C 1
ATOM 737 O O . ALA A 1 92 ? 5.408 4.411 -20.384 1.00 91.19 92 ALA A O 1
ATOM 738 N N . VAL A 1 93 ? 7.096 4.701 -21.842 1.00 90.38 93 VAL A N 1
ATOM 739 C CA . VAL A 1 93 ? 8.105 5.034 -20.819 1.00 90.38 93 VAL A CA 1
ATOM 740 C C . VAL A 1 93 ? 7.705 6.287 -20.044 1.00 90.38 93 VAL A C 1
ATOM 742 O O . VAL A 1 93 ? 7.678 6.252 -18.817 1.00 90.38 93 VAL A O 1
ATOM 745 N N . ALA A 1 94 ? 7.324 7.371 -20.727 1.00 91.19 94 ALA A N 1
ATOM 746 C CA . ALA A 1 94 ? 6.911 8.610 -20.066 1.00 91.19 94 ALA A CA 1
ATOM 747 C C . ALA A 1 94 ? 5.724 8.395 -19.109 1.00 91.19 94 ALA A C 1
ATOM 749 O O . ALA A 1 94 ? 5.710 8.930 -18.000 1.00 91.19 94 ALA A O 1
ATOM 750 N N . LYS A 1 95 ? 4.745 7.569 -19.499 1.00 92.88 95 LYS A N 1
ATOM 751 C CA . LYS A 1 95 ? 3.608 7.221 -18.638 1.00 92.88 95 LYS A CA 1
ATOM 752 C C . LYS A 1 95 ? 4.006 6.356 -17.449 1.00 92.88 95 LYS A C 1
ATOM 754 O O . LYS A 1 95 ? 3.479 6.568 -16.358 1.00 92.88 95 LYS A O 1
ATOM 759 N N . MET A 1 96 ? 4.938 5.424 -17.626 1.00 88.94 96 MET A N 1
ATOM 760 C CA . MET A 1 96 ? 5.473 4.635 -16.514 1.00 88.94 96 MET A CA 1
ATOM 761 C C . MET A 1 96 ? 6.214 5.518 -15.498 1.00 88.94 96 MET A C 1
ATOM 763 O O . MET A 1 96 ? 6.022 5.325 -14.298 1.00 88.94 96 MET A O 1
ATOM 767 N N . GLU A 1 97 ? 6.973 6.527 -15.945 1.00 90.06 97 GLU A N 1
ATOM 768 C CA . GLU A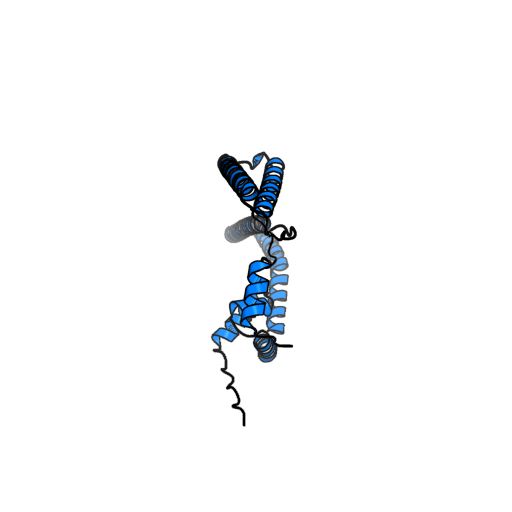 1 97 ? 7.601 7.511 -15.047 1.00 90.06 97 GLU A CA 1
ATOM 769 C C . GLU A 1 97 ? 6.570 8.351 -14.293 1.00 90.06 97 GLU A C 1
ATOM 771 O O . GLU A 1 97 ? 6.666 8.511 -13.078 1.00 90.06 97 GLU A O 1
ATOM 776 N N . GLU A 1 98 ? 5.549 8.851 -14.994 1.00 91.88 98 GLU A N 1
ATOM 777 C CA . GLU A 1 98 ? 4.473 9.636 -14.383 1.00 91.88 98 GLU A CA 1
ATOM 778 C C . GLU A 1 98 ? 3.751 8.835 -13.284 1.00 91.88 98 GLU A C 1
ATOM 780 O O . GLU A 1 98 ? 3.469 9.358 -12.204 1.00 91.88 98 GLU A O 1
ATOM 785 N N . MET A 1 99 ? 3.471 7.551 -13.532 1.00 89.31 99 MET A N 1
ATOM 786 C CA . MET A 1 99 ? 2.857 6.666 -12.537 1.00 89.31 99 MET A CA 1
ATOM 787 C C . MET A 1 99 ? 3.789 6.371 -11.361 1.00 89.31 99 MET A C 1
ATOM 789 O O . MET A 1 99 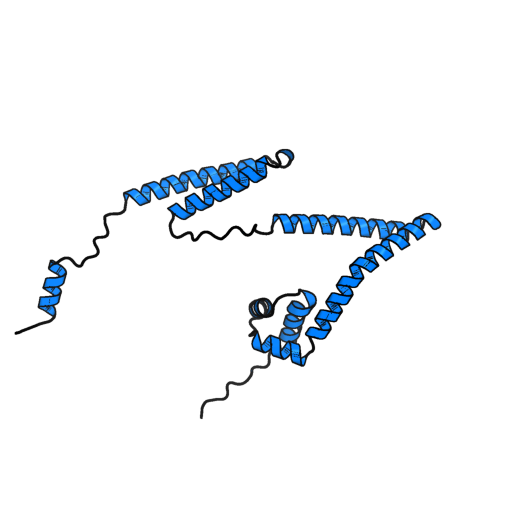? 3.322 6.335 -10.223 1.00 89.31 99 MET A O 1
ATOM 793 N N . ALA A 1 100 ? 5.089 6.194 -11.606 1.00 87.38 100 ALA A N 1
ATOM 794 C CA . ALA A 1 100 ? 6.069 5.975 -10.546 1.00 87.38 100 ALA A CA 1
ATOM 795 C C . ALA A 1 100 ? 6.172 7.187 -9.604 1.00 87.38 100 ALA A C 1
ATOM 797 O O . ALA A 1 100 ? 6.188 7.009 -8.386 1.00 87.38 100 ALA A O 1
ATOM 798 N N . ILE A 1 101 ? 6.157 8.408 -10.150 1.00 88.31 101 ILE A N 1
ATOM 799 C CA . ILE A 1 101 ? 6.151 9.651 -9.363 1.00 88.31 101 ILE A CA 1
ATOM 800 C C . ILE A 1 101 ? 4.885 9.734 -8.505 1.00 88.31 101 ILE A C 1
ATOM 802 O O . ILE A 1 101 ? 4.975 9.898 -7.291 1.00 88.31 101 ILE A O 1
ATOM 806 N N . LYS A 1 102 ? 3.701 9.529 -9.099 1.00 90.44 102 LYS A N 1
ATOM 807 C CA . LYS A 1 102 ? 2.433 9.542 -8.346 1.00 90.44 102 LYS A CA 1
ATOM 808 C C . LYS A 1 102 ? 2.396 8.475 -7.252 1.00 90.44 102 LYS A C 1
ATOM 810 O O . LYS A 1 102 ? 1.862 8.719 -6.173 1.00 90.44 102 LYS A O 1
ATOM 815 N N . ALA A 1 103 ? 2.958 7.293 -7.508 1.00 84.00 103 ALA A N 1
ATOM 816 C CA . ALA A 1 103 ? 3.052 6.236 -6.507 1.00 84.00 103 ALA A CA 1
ATOM 817 C C . ALA A 1 103 ? 3.959 6.639 -5.332 1.00 84.00 103 ALA A C 1
ATOM 819 O O . ALA A 1 103 ? 3.595 6.379 -4.185 1.00 84.00 103 ALA A O 1
ATOM 820 N N . ALA A 1 104 ? 5.089 7.302 -5.602 1.00 81.56 104 ALA A N 1
ATOM 821 C CA . ALA A 1 104 ? 5.972 7.840 -4.569 1.00 81.56 104 ALA A CA 1
ATOM 822 C C . ALA A 1 104 ? 5.273 8.930 -3.741 1.00 81.56 104 ALA A C 1
ATOM 824 O O . ALA A 1 104 ? 5.244 8.832 -2.521 1.00 81.56 104 ALA A O 1
ATOM 825 N N . GLU A 1 105 ? 4.587 9.880 -4.381 1.00 86.31 105 GLU A N 1
ATOM 826 C CA . GLU A 1 105 ? 3.827 10.922 -3.676 1.00 86.31 105 GLU A CA 1
ATOM 827 C C . GLU A 1 105 ? 2.739 10.347 -2.757 1.00 86.31 105 GLU A C 1
ATOM 829 O O . GLU A 1 105 ? 2.504 10.848 -1.659 1.00 86.31 105 GLU A O 1
ATOM 834 N N . VAL A 1 106 ? 2.037 9.297 -3.197 1.00 86.56 106 VAL A N 1
ATOM 835 C CA . VAL A 1 106 ? 1.030 8.620 -2.367 1.00 86.56 106 VAL A CA 1
ATOM 836 C C . VAL A 1 106 ? 1.687 7.860 -1.218 1.00 86.56 106 VAL A C 1
ATOM 838 O O . VAL A 1 106 ? 1.135 7.843 -0.117 1.00 86.56 106 VAL A O 1
ATOM 841 N N . ALA A 1 107 ? 2.839 7.229 -1.449 1.00 78.00 107 ALA A N 1
ATOM 842 C CA . ALA A 1 107 ? 3.592 6.551 -0.400 1.00 78.00 107 ALA A CA 1
ATOM 843 C C . ALA A 1 107 ? 4.091 7.542 0.663 1.00 78.00 107 ALA A C 1
ATOM 845 O O . ALA A 1 107 ? 3.901 7.280 1.849 1.00 78.00 107 ALA A O 1
ATOM 846 N N . ASP A 1 108 ? 4.609 8.699 0.252 1.00 76.25 108 ASP A N 1
ATOM 847 C CA . ASP A 1 108 ? 5.052 9.768 1.151 1.00 76.25 108 ASP A CA 1
ATOM 848 C C . ASP A 1 108 ? 3.880 10.325 1.966 1.00 76.25 108 ASP A C 1
ATOM 850 O O . ASP A 1 108 ? 3.950 10.377 3.192 1.00 76.25 108 ASP A O 1
ATOM 854 N N . LYS A 1 109 ? 2.738 10.612 1.325 1.00 77.38 109 LYS A N 1
ATOM 855 C CA . LYS A 1 109 ? 1.511 11.031 2.031 1.00 77.38 109 LYS A CA 1
ATOM 856 C C . LYS A 1 109 ? 1.027 9.987 3.038 1.00 77.38 109 LYS A C 1
ATOM 858 O O . LYS A 1 109 ? 0.520 10.339 4.099 1.00 77.38 109 LYS A O 1
ATOM 863 N N . ARG A 1 110 ? 1.159 8.694 2.722 1.00 71.12 110 ARG A N 1
ATOM 864 C CA . ARG A 1 110 ? 0.825 7.605 3.655 1.00 71.12 110 ARG A CA 1
ATOM 865 C C . ARG A 1 110 ? 1.820 7.510 4.807 1.00 71.12 110 ARG A C 1
ATOM 867 O O . ARG A 1 110 ? 1.391 7.225 5.917 1.00 71.12 110 ARG A O 1
ATOM 874 N N . ALA A 1 111 ? 3.107 7.742 4.560 1.00 68.12 111 ALA A N 1
ATOM 875 C CA . ALA A 1 111 ? 4.132 7.771 5.600 1.00 68.12 111 ALA A CA 1
ATOM 876 C C . ALA A 1 111 ? 3.943 8.966 6.548 1.00 68.12 111 ALA A C 1
ATOM 878 O O . ALA A 1 111 ? 4.069 8.805 7.756 1.00 68.12 111 ALA A O 1
ATOM 879 N N . GLU A 1 112 ? 3.556 10.130 6.022 1.00 67.94 112 GLU A N 1
ATOM 880 C CA . GLU A 1 112 ? 3.200 11.311 6.819 1.00 67.94 112 GLU A CA 1
ATOM 881 C C . GLU A 1 112 ? 1.908 11.114 7.631 1.00 67.94 112 GLU A C 1
ATOM 883 O O . GLU A 1 112 ? 1.780 11.651 8.729 1.00 67.94 112 GLU A O 1
ATOM 888 N N . ALA A 1 113 ? 0.952 10.336 7.111 1.00 62.84 113 ALA A N 1
ATOM 889 C CA . ALA A 1 113 ? -0.308 10.026 7.788 1.00 62.84 113 ALA A CA 1
ATOM 890 C C . ALA A 1 113 ? -0.224 8.827 8.750 1.00 62.84 113 ALA A C 1
ATOM 892 O O . ALA A 1 113 ? -1.174 8.579 9.496 1.00 62.84 113 ALA A O 1
ATOM 893 N N . ALA A 1 114 ? 0.868 8.057 8.729 1.00 50.84 114 ALA A N 1
ATOM 894 C CA . ALA A 1 114 ? 1.046 6.935 9.636 1.00 50.84 114 ALA A CA 1
ATOM 895 C C . ALA A 1 114 ? 1.257 7.481 11.060 1.00 50.84 114 ALA A C 1
ATOM 897 O O . ALA A 1 114 ? 2.218 8.221 11.285 1.00 50.84 114 ALA A O 1
ATOM 898 N N . PRO A 1 115 ? 0.391 7.146 12.036 1.00 55.25 115 PRO A N 1
ATOM 899 C CA . PRO A 1 115 ? 0.593 7.587 13.406 1.00 55.25 115 PRO A CA 1
ATOM 900 C C . PRO A 1 115 ? 1.916 7.005 13.902 1.00 55.25 115 PRO A C 1
ATOM 902 O O . PRO A 1 115 ? 2.086 5.785 13.962 1.00 55.25 115 PRO A O 1
ATOM 905 N N . ALA A 1 116 ? 2.872 7.879 14.226 1.00 54.62 116 ALA A N 1
ATOM 906 C CA . ALA A 1 116 ? 4.079 7.476 14.928 1.00 54.62 116 ALA A CA 1
ATOM 907 C C . ALA A 1 116 ? 3.634 6.740 16.196 1.00 54.62 116 ALA A C 1
ATOM 909 O O . ALA A 1 116 ? 2.829 7.275 16.959 1.00 54.62 116 ALA A O 1
ATOM 910 N N . GLY A 1 117 ? 4.101 5.502 16.375 1.00 49.31 117 GLY A N 1
ATOM 911 C CA . GLY A 1 117 ? 3.740 4.619 17.485 1.00 49.31 117 GLY A CA 1
ATOM 912 C C . GLY A 1 117 ? 4.286 5.110 18.822 1.00 49.31 117 GLY A C 1
ATOM 913 O O . GLY A 1 117 ? 5.080 4.425 19.460 1.00 49.31 117 GLY A O 1
ATOM 914 N N . LEU A 1 118 ? 3.891 6.310 19.234 1.00 54.38 118 LEU A N 1
ATOM 915 C CA . LEU A 1 118 ? 4.048 6.767 20.597 1.00 54.38 118 LEU A CA 1
ATOM 916 C C . LEU A 1 118 ? 3.034 5.994 21.450 1.00 54.38 118 LEU A C 1
ATOM 918 O O . LEU A 1 118 ? 1.878 5.850 21.038 1.00 54.38 118 LEU A O 1
ATOM 922 N N . PRO A 1 119 ? 3.447 5.457 22.609 1.00 57.06 119 PRO A N 1
ATOM 923 C CA . PRO A 1 119 ? 2.530 4.767 23.501 1.00 57.06 119 PRO A CA 1
ATOM 924 C C . PRO A 1 119 ? 1.383 5.716 23.867 1.00 57.06 119 PRO A C 1
ATOM 926 O O . PRO A 1 119 ? 1.618 6.816 24.367 1.00 57.06 119 PRO A O 1
ATOM 929 N N . MET A 1 120 ? 0.143 5.302 23.581 1.00 56.28 120 MET A N 1
ATOM 930 C CA . MET A 1 120 ? -1.055 6.048 23.969 1.00 56.28 120 MET A CA 1
ATOM 931 C C . MET A 1 120 ? -1.054 6.215 25.487 1.00 56.28 120 MET A C 1
ATOM 933 O O . MET A 1 120 ? -1.156 5.239 26.228 1.00 56.28 120 MET A O 1
ATOM 937 N N . ARG A 1 121 ? -0.918 7.458 25.945 1.00 59.16 121 ARG A N 1
ATOM 938 C CA . ARG A 1 121 ? -1.024 7.813 27.358 1.00 59.16 121 ARG A CA 1
ATOM 939 C C . ARG A 1 121 ? -2.484 7.646 27.785 1.00 59.16 121 ARG A C 1
ATOM 941 O O . ARG A 1 121 ? -3.380 8.127 27.092 1.00 59.16 121 ARG A O 1
ATOM 948 N N . GLU A 1 122 ? -2.737 6.961 28.896 1.00 62.66 122 GLU A N 1
ATOM 949 C CA . GLU A 1 122 ? -4.087 6.887 29.461 1.00 62.66 122 GLU A CA 1
ATOM 950 C C . GLU A 1 122 ? -4.487 8.276 29.979 1.00 62.66 122 GLU A C 1
ATOM 952 O O . GLU A 1 122 ? -3.880 8.804 30.909 1.00 62.66 122 GLU A O 1
ATOM 957 N N . ILE A 1 123 ? -5.485 8.894 29.345 1.00 66.00 123 ILE A N 1
ATOM 958 C CA . ILE A 1 123 ? -6.043 10.179 29.774 1.00 66.00 123 ILE A CA 1
ATOM 959 C C . ILE A 1 123 ? -7.163 9.876 30.770 1.00 66.00 123 ILE A C 1
ATOM 961 O O . ILE A 1 123 ? -8.288 9.578 30.372 1.00 66.00 123 ILE A O 1
ATOM 965 N N . ALA A 1 124 ? -6.844 9.907 32.064 1.00 65.62 124 ALA A N 1
ATOM 966 C CA . ALA A 1 124 ? -7.808 9.629 33.129 1.00 65.62 124 ALA A CA 1
ATOM 967 C C . ALA A 1 124 ? -8.488 10.899 33.667 1.00 65.62 124 ALA A C 1
ATOM 969 O O . ALA A 1 124 ? -9.612 10.831 34.168 1.00 65.62 124 ALA A O 1
ATOM 970 N N . THR A 1 125 ? -7.832 12.059 33.561 1.00 75.44 125 THR A N 1
ATOM 971 C CA . THR A 1 125 ? -8.339 13.336 34.080 1.00 75.44 125 THR A CA 1
ATOM 972 C C . THR A 1 125 ? -8.249 14.463 33.052 1.00 75.44 125 THR A C 1
ATOM 974 O O . THR A 1 125 ? -7.476 14.407 32.096 1.00 75.44 125 THR A O 1
ATOM 977 N N . GLU A 1 126 ? -9.027 15.528 33.261 1.00 69.44 126 GLU A N 1
ATOM 978 C CA . GLU A 1 126 ? -8.982 16.739 32.426 1.00 69.44 126 GLU A CA 1
ATOM 979 C C . GLU A 1 126 ? -7.598 17.419 32.476 1.00 69.44 126 GLU A C 1
ATOM 981 O O . GLU A 1 126 ? -7.130 17.960 31.479 1.00 69.44 126 GLU A O 1
ATOM 986 N N . SER A 1 127 ? -6.887 17.291 33.601 1.00 73.94 127 SER A N 1
ATOM 987 C CA . SER A 1 127 ? -5.493 17.730 33.753 1.00 73.94 127 SER A CA 1
ATOM 988 C C . SER A 1 127 ? -4.528 16.909 32.886 1.00 73.94 127 SER A C 1
ATOM 990 O O . SER A 1 127 ? -3.649 17.473 32.233 1.00 73.94 127 SER A O 1
ATOM 992 N N . ASP A 1 128 ? -4.710 15.586 32.827 1.00 74.44 128 ASP A N 1
ATOM 993 C CA . ASP A 1 128 ? -3.897 14.709 31.972 1.00 74.44 128 ASP A CA 1
ATOM 994 C C . ASP A 1 128 ? -4.150 14.975 30.483 1.00 74.44 128 ASP A C 1
ATOM 996 O O . ASP A 1 128 ? -3.225 14.892 29.674 1.00 74.44 128 ASP A O 1
ATOM 1000 N N . ALA A 1 129 ? -5.383 15.348 30.121 1.00 74.50 129 ALA A N 1
ATOM 1001 C CA . ALA A 1 129 ? -5.747 15.718 28.756 1.00 74.50 129 ALA A CA 1
ATOM 1002 C C . ALA A 1 129 ? -5.015 16.988 28.295 1.00 74.50 129 ALA A C 1
ATOM 1004 O O . ALA A 1 129 ? -4.483 17.023 27.185 1.00 74.50 129 ALA A O 1
ATOM 1005 N N . VAL A 1 130 ? -4.949 18.012 29.157 1.00 81.25 130 VAL A N 1
ATOM 1006 C CA . VAL A 1 130 ? -4.215 19.256 28.874 1.00 81.25 130 VAL A CA 1
ATOM 1007 C C . VAL A 1 130 ? -2.719 18.981 28.730 1.00 81.25 130 VAL A C 1
ATOM 1009 O O . VAL A 1 130 ? -2.120 19.410 27.748 1.00 81.25 130 VAL A O 1
ATOM 1012 N N . ALA A 1 131 ? -2.126 18.207 29.644 1.00 79.62 131 ALA A N 1
ATOM 1013 C CA . ALA A 1 131 ? -0.704 17.863 29.586 1.00 79.62 131 ALA A CA 1
ATOM 1014 C C . ALA A 1 131 ? -0.341 17.050 28.328 1.00 79.62 131 ALA A C 1
ATOM 1016 O O . ALA A 1 131 ? 0.682 17.307 27.693 1.00 79.62 131 ALA A O 1
ATOM 1017 N N . ALA A 1 132 ? -1.192 16.097 27.933 1.00 80.50 132 ALA A N 1
ATOM 1018 C CA . ALA A 1 132 ? -0.996 15.315 26.714 1.00 80.50 132 ALA A CA 1
ATOM 1019 C C . ALA A 1 132 ? -1.095 16.183 25.447 1.00 80.50 132 ALA A C 1
ATOM 1021 O O . ALA A 1 132 ? -0.320 16.004 24.505 1.00 80.50 132 ALA A O 1
ATOM 1022 N N . LEU A 1 133 ? -2.024 17.144 25.423 1.00 80.06 133 LEU A N 1
ATOM 1023 C CA . LEU A 1 133 ? -2.181 18.063 24.299 1.00 80.06 133 LEU A CA 1
ATOM 1024 C C . LEU A 1 133 ? -1.018 19.072 24.216 1.00 80.06 133 LEU A C 1
ATOM 1026 O O . LEU A 1 133 ? -0.542 19.339 23.114 1.00 80.06 133 LEU A O 1
ATOM 1030 N N . GLU A 1 134 ? -0.497 19.570 25.345 1.00 82.75 134 GLU A N 1
ATOM 1031 C CA . GLU A 1 134 ? 0.715 20.412 25.386 1.00 82.75 134 GLU A CA 1
ATOM 1032 C C . GLU A 1 134 ? 1.939 19.677 24.806 1.00 82.75 134 GLU A C 1
ATOM 1034 O O . GLU A 1 134 ? 2.669 20.229 23.978 1.00 82.75 134 GLU A O 1
ATOM 1039 N N . GLU A 1 135 ? 2.138 18.410 25.180 1.00 81.56 135 GLU A N 1
ATOM 1040 C CA . GLU A 1 135 ? 3.230 17.570 24.674 1.00 81.56 135 GLU A CA 1
ATOM 1041 C C . GLU A 1 135 ? 3.105 17.319 23.160 1.00 81.56 135 GLU A C 1
ATOM 1043 O O . GLU A 1 135 ? 4.073 17.482 22.411 1.00 81.56 135 GLU A O 1
ATOM 1048 N N . ALA A 1 136 ? 1.897 17.003 22.683 1.00 80.81 136 ALA A N 1
ATOM 1049 C CA . ALA A 1 136 ? 1.622 16.796 21.263 1.00 80.81 136 ALA A CA 1
ATOM 1050 C C . ALA A 1 136 ? 1.869 18.065 20.426 1.00 80.81 136 ALA A C 1
ATOM 1052 O O . ALA A 1 136 ? 2.451 17.996 19.338 1.00 80.81 136 ALA A O 1
ATOM 1053 N N . VAL A 1 137 ? 1.477 19.235 20.940 1.00 83.31 137 VAL A N 1
ATOM 1054 C CA . VAL A 1 137 ? 1.750 20.529 20.297 1.00 83.31 137 VAL A CA 1
ATOM 1055 C C . VAL A 1 137 ? 3.248 20.824 20.280 1.00 83.31 137 VAL A C 1
ATOM 1057 O O . VAL A 1 137 ? 3.766 21.245 19.246 1.00 83.31 137 VAL A O 1
ATOM 1060 N N . GLY A 1 138 ? 3.968 20.546 21.370 1.00 81.19 138 GLY A N 1
ATOM 1061 C CA . GLY A 1 138 ? 5.425 20.686 21.433 1.00 81.19 138 GLY A CA 1
ATOM 1062 C C . GLY A 1 138 ? 6.150 19.821 20.397 1.00 81.19 138 GLY A C 1
ATOM 1063 O O . GLY A 1 138 ? 7.020 20.309 19.675 1.00 81.19 138 GLY A O 1
ATOM 1064 N N . LEU A 1 139 ? 5.747 18.556 20.249 1.00 82.88 139 LEU A N 1
ATOM 1065 C CA . LEU A 1 139 ? 6.281 17.661 19.217 1.00 82.88 139 LEU A CA 1
ATOM 1066 C C . LEU A 1 139 ? 5.976 18.166 17.803 1.00 82.88 139 LEU A C 1
ATOM 1068 O O . LEU A 1 139 ? 6.858 18.167 16.940 1.00 82.88 139 LEU A O 1
ATOM 1072 N N . ARG A 1 140 ? 4.750 18.645 17.563 1.00 77.88 140 ARG A N 1
ATOM 1073 C CA . ARG A 1 140 ? 4.353 19.214 16.270 1.00 77.88 140 ARG A CA 1
ATOM 1074 C C . ARG A 1 140 ? 5.162 20.466 15.926 1.00 77.88 140 ARG A C 1
ATOM 1076 O O . ARG A 1 140 ? 5.607 20.596 14.787 1.00 77.88 140 ARG A O 1
ATOM 1083 N N . LEU A 1 141 ? 5.389 21.349 16.896 1.00 81.69 141 LEU A N 1
ATOM 1084 C CA . LEU A 1 141 ? 6.228 22.538 16.747 1.00 81.69 141 LEU A CA 1
ATOM 1085 C C . LEU A 1 141 ? 7.681 22.169 16.448 1.00 81.69 141 LEU A C 1
ATOM 1087 O O . LEU A 1 141 ? 8.257 22.706 15.508 1.00 81.69 141 LEU A O 1
ATOM 1091 N N . ASN A 1 142 ? 8.252 21.208 17.175 1.00 82.62 142 ASN A N 1
ATOM 1092 C CA . ASN A 1 142 ? 9.609 20.722 16.917 1.00 82.62 142 ASN A CA 1
ATOM 1093 C C . ASN A 1 142 ? 9.751 20.138 15.503 1.00 82.62 142 ASN A C 1
ATOM 1095 O O . ASN A 1 142 ? 10.737 20.411 14.823 1.00 82.62 142 ASN A O 1
ATOM 1099 N N . ALA A 1 143 ? 8.746 19.401 15.019 1.00 80.25 143 ALA A N 1
ATOM 1100 C CA . ALA A 1 143 ? 8.722 18.899 13.646 1.00 80.25 143 ALA A CA 1
ATOM 1101 C C . ALA A 1 143 ? 8.637 20.030 12.603 1.00 80.25 143 ALA A C 1
ATOM 1103 O O . ALA A 1 143 ? 9.289 19.960 11.563 1.00 80.25 143 ALA A O 1
ATOM 1104 N N . MET A 1 144 ? 7.874 21.093 12.880 1.00 77.94 144 MET A N 1
ATOM 1105 C CA . MET A 1 144 ? 7.810 22.278 12.014 1.00 77.94 144 MET A CA 1
ATOM 1106 C C . MET A 1 144 ? 9.132 23.057 12.003 1.00 77.94 144 MET A C 1
ATOM 1108 O O . MET A 1 144 ? 9.578 23.493 10.945 1.00 77.94 144 MET A O 1
ATOM 1112 N N . LEU A 1 145 ? 9.792 23.188 13.156 1.00 79.56 145 LEU A N 1
ATOM 1113 C CA . LEU A 1 145 ? 11.098 23.842 13.278 1.00 79.56 145 LEU A CA 1
ATOM 1114 C C . LEU A 1 145 ? 12.225 23.037 12.613 1.00 79.56 145 LEU A C 1
ATOM 1116 O O . LEU A 1 145 ? 13.177 23.627 12.114 1.00 79.56 145 LEU A O 1
ATOM 1120 N N . ALA A 1 146 ? 12.107 21.709 12.550 1.00 84.06 146 ALA A N 1
ATOM 1121 C CA . ALA A 1 146 ? 13.042 20.844 11.828 1.00 84.06 146 ALA A CA 1
ATOM 1122 C C . ALA A 1 146 ? 12.927 20.959 10.294 1.00 84.06 146 ALA A C 1
ATOM 1124 O O . ALA A 1 146 ? 13.792 20.468 9.570 1.00 84.06 146 ALA A O 1
ATOM 1125 N N . SER A 1 147 ? 11.870 21.584 9.766 1.00 79.38 147 SER A N 1
ATOM 1126 C CA . SER A 1 147 ? 11.696 21.836 8.328 1.00 79.38 147 SER A CA 1
ATOM 1127 C C . SER A 1 147 ? 11.104 23.230 8.071 1.00 79.38 147 SER A C 1
ATOM 1129 O O . SER A 1 147 ? 9.951 23.336 7.639 1.00 79.38 147 SER A O 1
ATOM 1131 N N . PRO A 1 148 ? 11.886 24.305 8.301 1.00 75.44 148 PRO A N 1
ATOM 1132 C CA . PRO A 1 148 ? 11.403 25.687 8.237 1.00 75.44 148 PRO A CA 1
ATOM 1133 C C . PRO A 1 148 ? 10.822 26.076 6.873 1.00 75.44 148 PRO A C 1
ATOM 1135 O O . PRO A 1 148 ? 9.824 26.788 6.809 1.00 75.44 148 PRO A O 1
ATOM 1138 N N . ASP A 1 149 ? 11.385 25.546 5.786 1.00 79.12 149 ASP A N 1
ATOM 1139 C CA . ASP A 1 149 ? 10.971 25.859 4.409 1.00 79.12 149 ASP A CA 1
ATOM 1140 C C . ASP A 1 149 ? 9.566 25.338 4.062 1.00 79.12 149 ASP A C 1
ATOM 1142 O O . ASP A 1 149 ? 8.953 25.771 3.088 1.00 79.12 149 ASP A O 1
ATOM 1146 N N . LYS A 1 150 ? 9.037 24.403 4.862 1.00 74.38 150 LYS A N 1
ATOM 1147 C CA . LYS A 1 150 ? 7.695 23.827 4.694 1.00 74.38 150 LYS A CA 1
ATOM 1148 C C . LYS A 1 150 ? 6.641 24.507 5.578 1.00 74.38 150 LYS A C 1
ATOM 1150 O O . LYS A 1 150 ? 5.474 24.112 5.547 1.00 74.38 150 LYS A O 1
ATOM 1155 N N . VAL A 1 151 ? 7.017 25.510 6.377 1.00 79.19 151 VAL A N 1
ATOM 1156 C CA . VAL A 1 151 ? 6.089 26.209 7.276 1.00 79.19 151 VAL A CA 1
ATOM 1157 C C . VAL A 1 151 ? 5.224 27.188 6.481 1.00 79.19 151 VAL A C 1
ATOM 1159 O O . VAL A 1 151 ? 5.716 28.124 5.860 1.00 79.19 151 VAL A O 1
ATOM 1162 N N . THR A 1 152 ? 3.903 26.995 6.526 1.00 82.88 152 THR A N 1
ATOM 1163 C CA . THR A 1 152 ? 2.927 27.866 5.851 1.00 82.88 152 THR A CA 1
ATOM 1164 C C . THR A 1 152 ? 2.201 28.780 6.840 1.00 82.88 152 THR A C 1
ATOM 1166 O O . THR A 1 152 ? 2.043 28.453 8.018 1.00 82.88 152 THR A O 1
ATOM 1169 N N . LEU A 1 153 ? 1.686 29.921 6.360 1.00 82.50 153 LEU A N 1
ATOM 1170 C CA . LEU A 1 153 ? 0.876 30.841 7.179 1.00 82.50 153 LEU A CA 1
ATOM 1171 C C . LEU A 1 153 ? -0.395 30.178 7.737 1.00 82.50 153 LEU A C 1
ATOM 1173 O O . LEU A 1 153 ? -0.863 30.549 8.814 1.00 82.50 153 LEU A O 1
ATOM 1177 N N . THR A 1 154 ? -0.943 29.192 7.024 1.00 85.94 154 THR A N 1
ATOM 1178 C CA . THR A 1 154 ? -2.087 28.393 7.481 1.00 85.94 154 THR A CA 1
ATOM 1179 C C . THR A 1 154 ? -1.702 27.533 8.681 1.00 85.94 154 THR A C 1
ATOM 1181 O O . THR A 1 154 ? -2.362 27.619 9.713 1.00 85.94 154 THR A O 1
ATOM 1184 N N . ALA A 1 155 ? -0.579 26.810 8.601 1.00 78.69 155 ALA A N 1
ATOM 1185 C CA . ALA A 1 155 ? -0.084 25.994 9.709 1.00 78.69 155 ALA A CA 1
ATOM 1186 C C . ALA A 1 155 ? 0.202 26.838 10.966 1.00 78.69 155 ALA A C 1
ATOM 1188 O O . ALA A 1 155 ? -0.122 26.431 12.078 1.00 78.69 155 ALA A O 1
ATOM 1189 N N . LEU A 1 156 ? 0.741 28.053 10.806 1.00 82.06 156 LEU A N 1
ATOM 1190 C CA . LEU A 1 156 ? 0.969 28.975 11.928 1.00 82.06 156 LEU A CA 1
ATOM 1191 C C . LEU A 1 156 ? -0.337 29.455 12.585 1.00 82.06 156 LEU A C 1
ATOM 1193 O O . LEU A 1 156 ? -0.392 29.631 13.803 1.00 82.06 156 LEU A O 1
ATOM 1197 N N . ARG A 1 157 ? -1.401 29.657 11.798 1.00 86.12 157 ARG A N 1
ATOM 1198 C CA . ARG A 1 157 ? -2.722 30.038 12.319 1.00 86.12 157 ARG A CA 1
ATOM 1199 C C . ARG A 1 157 ? -3.372 28.896 13.096 1.00 86.12 157 ARG A C 1
ATOM 1201 O O . ARG A 1 157 ? -3.941 29.148 14.153 1.00 86.12 157 ARG A O 1
ATOM 1208 N N . GLU A 1 158 ? -3.266 27.673 12.590 1.00 83.75 158 GLU A N 1
ATOM 1209 C CA . GLU A 1 158 ? -3.766 26.466 13.258 1.00 83.75 158 GLU A CA 1
ATOM 1210 C C . GLU A 1 158 ? -3.049 26.237 14.592 1.00 83.75 158 GLU A C 1
ATOM 1212 O O . GLU A 1 158 ? -3.699 26.058 15.617 1.00 83.75 158 GLU A O 1
ATOM 1217 N N . VAL A 1 159 ? -1.716 26.357 14.618 1.00 84.38 159 VAL A N 1
ATOM 1218 C CA . VAL A 1 159 ? -0.926 26.284 15.859 1.00 84.38 159 VAL A CA 1
ATOM 1219 C C . VAL A 1 159 ? -1.393 27.325 16.878 1.00 84.38 159 VAL A C 1
ATOM 1221 O O . VAL A 1 159 ? -1.591 26.990 18.043 1.00 84.38 159 VAL A O 1
ATOM 1224 N N . LYS A 1 160 ? -1.616 28.576 16.453 1.00 86.25 160 LYS A N 1
ATOM 1225 C CA . LYS A 1 160 ? -2.128 29.628 17.342 1.00 86.25 160 LYS A CA 1
ATOM 1226 C C . LYS A 1 160 ? -3.486 29.252 17.947 1.00 86.25 160 LYS A C 1
ATOM 1228 O O . LYS A 1 160 ? -3.662 29.383 19.151 1.00 86.25 160 LYS A O 1
ATOM 1233 N N . GLN A 1 161 ? -4.419 28.761 17.131 1.00 87.88 161 GLN A N 1
ATOM 1234 C CA . GLN A 1 161 ? -5.747 28.349 17.600 1.00 87.88 161 GLN A CA 1
ATOM 1235 C C . GLN A 1 161 ? -5.671 27.227 18.642 1.00 87.88 161 GLN A C 1
ATOM 1237 O O . GLN A 1 161 ? -6.410 27.252 19.622 1.00 87.88 161 GLN A O 1
ATOM 1242 N N . VAL A 1 162 ? -4.759 26.268 18.462 1.00 85.50 162 VAL A N 1
ATOM 1243 C CA . VAL A 1 162 ? -4.560 25.179 19.430 1.00 85.50 162 VAL A CA 1
ATOM 1244 C C . VAL A 1 162 ? -3.940 25.690 20.737 1.00 85.50 162 VAL A C 1
ATOM 1246 O O . VAL A 1 162 ? -4.339 25.246 21.811 1.00 85.50 162 VAL A O 1
ATOM 1249 N N . LEU A 1 163 ? -3.010 26.649 20.678 1.00 86.19 163 LEU A N 1
ATOM 1250 C CA . LEU A 1 163 ? -2.440 27.281 21.877 1.00 86.19 163 LEU A CA 1
ATOM 1251 C C . LEU A 1 163 ? -3.475 28.108 22.653 1.00 86.19 163 LEU A C 1
ATOM 1253 O O . LEU A 1 163 ? -3.483 28.078 23.884 1.00 86.19 163 LEU A O 1
ATOM 1257 N N . ASP A 1 164 ? -4.359 28.814 21.946 1.00 89.12 164 ASP A N 1
ATOM 1258 C CA . ASP A 1 164 ? -5.464 29.556 22.559 1.00 89.12 164 ASP A CA 1
ATOM 1259 C C . ASP A 1 164 ? -6.443 28.586 23.257 1.00 89.12 164 ASP A C 1
ATOM 1261 O O . ASP A 1 164 ? -6.791 28.789 24.419 1.00 89.12 164 ASP A O 1
ATOM 1265 N N . LEU A 1 165 ? -6.784 27.462 22.612 1.00 87.06 165 LEU A N 1
ATOM 1266 C CA . LEU A 1 165 ? -7.616 26.412 23.210 1.00 87.06 165 LEU A CA 1
ATOM 1267 C C . LEU A 1 165 ? -6.972 25.792 24.464 1.00 87.06 165 LEU A C 1
ATOM 1269 O O . LEU A 1 165 ? -7.649 25.584 25.469 1.00 87.06 165 LEU A O 1
ATOM 1273 N N . LEU A 1 166 ? -5.662 25.524 24.435 1.00 85.44 166 LEU A N 1
ATOM 1274 C CA . LEU A 1 166 ? -4.916 25.014 25.592 1.00 85.44 166 LEU A CA 1
ATOM 1275 C C . LEU A 1 166 ? -4.958 25.978 26.781 1.00 85.44 166 LEU A C 1
ATOM 1277 O O . LEU A 1 166 ? -5.094 25.549 27.928 1.00 85.44 166 LEU A O 1
ATOM 1281 N N . LYS A 1 167 ? -4.873 27.283 26.514 1.00 86.81 167 LYS A N 1
ATOM 1282 C CA . LYS A 1 167 ? -4.979 28.318 27.544 1.00 86.81 167 LYS A CA 1
ATOM 1283 C C . LYS A 1 167 ? -6.358 28.306 28.209 1.00 86.81 167 LYS A C 1
ATOM 1285 O O . LYS A 1 167 ? -6.433 28.386 29.436 1.00 86.81 167 LYS A O 1
ATOM 1290 N N . ASP A 1 168 ? -7.417 28.153 27.420 1.00 85.88 168 ASP A N 1
ATOM 1291 C CA . ASP A 1 168 ? -8.791 28.082 27.921 1.00 85.88 168 ASP A CA 1
ATOM 1292 C C . ASP A 1 168 ? -9.033 26.797 28.728 1.00 85.88 168 ASP A C 1
ATOM 1294 O O . ASP A 1 168 ? -9.587 26.847 29.828 1.00 85.88 168 ASP A O 1
ATOM 1298 N N . MET A 1 169 ? -8.535 25.651 28.249 1.00 82.62 169 MET A N 1
ATOM 1299 C CA . MET A 1 169 ? -8.626 24.379 28.977 1.00 82.62 169 MET A CA 1
ATOM 1300 C C . MET A 1 169 ? -7.839 24.403 30.292 1.00 82.62 169 MET A C 1
ATOM 1302 O O . MET A 1 169 ? -8.313 23.900 31.308 1.00 82.62 169 MET A O 1
ATOM 1306 N N . ARG A 1 170 ? -6.660 25.035 30.317 1.00 80.31 170 ARG A N 1
ATOM 1307 C CA . ARG A 1 170 ? -5.867 25.207 31.543 1.00 80.31 170 ARG A CA 1
ATOM 1308 C C . ARG A 1 170 ? -6.587 26.078 32.572 1.00 80.31 170 ARG A C 1
ATOM 1310 O O . ARG A 1 170 ? -6.536 25.782 33.765 1.00 80.31 170 ARG A O 1
ATOM 1317 N N . ALA A 1 171 ? -7.271 27.130 32.123 1.00 82.25 171 ALA A N 1
ATOM 1318 C CA . ALA A 1 171 ? -8.089 27.971 32.992 1.00 82.25 171 ALA A CA 1
ATOM 1319 C C . ALA A 1 171 ? -9.296 27.201 33.561 1.00 82.25 171 ALA A C 1
ATOM 1321 O O . ALA A 1 171 ? -9.591 27.315 34.752 1.00 82.25 171 ALA A O 1
ATOM 1322 N N . ALA A 1 172 ? -9.948 26.369 32.743 1.00 75.94 172 ALA A N 1
ATOM 1323 C CA . ALA A 1 172 ? -11.055 25.514 33.172 1.00 75.94 172 ALA A CA 1
ATOM 1324 C C . ALA A 1 172 ? -10.611 24.432 34.177 1.00 75.94 172 ALA A C 1
ATOM 1326 O O . ALA A 1 172 ? -11.244 24.271 35.221 1.00 75.94 172 ALA A O 1
ATOM 1327 N N . ALA A 1 173 ? -9.482 23.761 33.924 1.00 68.56 173 ALA A N 1
ATOM 1328 C CA . ALA A 1 173 ? -8.919 22.749 34.818 1.00 68.56 173 ALA A CA 1
ATOM 1329 C C . ALA A 1 173 ? -8.477 23.340 36.172 1.00 68.56 173 ALA A C 1
ATOM 1331 O O . ALA A 1 173 ? -8.712 22.738 37.221 1.00 68.56 173 ALA A O 1
ATOM 1332 N N . GLY A 1 174 ? -7.900 24.549 36.175 1.00 63.66 174 GLY A N 1
ATOM 1333 C CA . GLY A 1 174 ? -7.569 25.278 37.406 1.00 63.66 174 GLY A CA 1
ATOM 1334 C C . GLY A 1 174 ? -8.807 25.656 38.231 1.00 63.66 174 GLY A C 1
ATOM 1335 O O . GLY A 1 174 ? -8.809 25.493 39.449 1.00 63.66 174 GLY A O 1
ATOM 1336 N N . ALA A 1 175 ? -9.892 26.074 37.572 1.00 59.81 175 ALA A N 1
ATOM 1337 C CA . ALA A 1 175 ? -11.161 26.402 38.227 1.00 59.81 175 ALA A CA 1
ATOM 1338 C C . ALA A 1 175 ? -11.925 25.165 38.751 1.00 59.81 175 ALA A C 1
ATOM 1340 O O . ALA A 1 175 ? -12.719 25.278 39.688 1.00 59.81 175 ALA A O 1
ATOM 1341 N N . ALA A 1 176 ? -11.704 23.986 38.160 1.00 53.38 176 ALA A N 1
ATOM 1342 C CA . ALA A 1 176 ? -12.256 22.716 38.631 1.00 53.38 176 ALA A CA 1
ATOM 1343 C C . ALA A 1 176 ? -11.520 22.182 39.876 1.00 53.38 176 ALA A C 1
ATOM 1345 O O . ALA A 1 176 ? -12.158 21.629 40.774 1.00 53.38 176 ALA A O 1
ATOM 1346 N N . ALA A 1 177 ? -10.203 22.405 39.980 1.00 53.62 177 ALA A N 1
ATOM 1347 C CA . ALA A 1 177 ? -9.404 22.007 41.141 1.00 53.62 177 ALA A CA 1
ATOM 1348 C C . ALA A 1 177 ? -9.792 22.763 42.431 1.00 53.62 177 ALA A C 1
ATOM 1350 O O . ALA A 1 177 ? -9.815 22.163 43.504 1.00 53.62 177 ALA A O 1
ATOM 1351 N N . GLU A 1 178 ? -10.187 24.039 42.341 1.00 45.97 178 GLU A N 1
ATOM 1352 C CA . GLU A 1 178 ? -10.656 24.834 43.495 1.00 45.97 178 GLU A CA 1
ATOM 1353 C C . GLU A 1 178 ? -12.064 24.452 43.998 1.00 45.97 178 GLU A C 1
ATOM 1355 O O . GLU A 1 178 ? -12.444 24.818 45.109 1.00 45.97 178 GLU A O 1
ATOM 1360 N N . LYS A 1 179 ? -12.853 23.699 43.219 1.00 47.66 179 LYS A N 1
ATOM 1361 C CA . LYS A 1 179 ? -14.256 23.361 43.535 1.00 47.66 179 LYS A CA 1
ATOM 1362 C C . LYS A 1 179 ? -14.473 21.966 44.120 1.00 47.66 179 LYS A C 1
ATOM 1364 O O . LYS A 1 179 ? -15.617 21.524 44.195 1.00 47.66 179 LYS A O 1
ATOM 1369 N N . THR A 1 180 ? -13.428 21.265 44.553 1.00 36.28 180 THR A N 1
ATOM 1370 C CA . THR A 1 180 ? -13.593 19.953 45.199 1.00 36.28 180 THR A CA 1
ATOM 1371 C C . THR A 1 180 ? -13.724 20.122 46.721 1.00 36.28 180 THR A C 1
ATOM 1373 O O . THR A 1 180 ? -12.698 20.259 47.386 1.00 36.28 180 THR A O 1
ATOM 1376 N N . PRO A 1 181 ? -14.931 20.102 47.333 1.00 41.47 181 PRO A N 1
ATOM 1377 C CA . PRO A 1 181 ? -15.027 19.869 48.767 1.00 41.47 181 PRO A CA 1
ATOM 1378 C C . PRO A 1 181 ? -14.614 18.416 49.036 1.00 41.47 181 PRO A C 1
ATOM 1380 O O . PRO A 1 181 ? -14.980 17.502 48.291 1.00 41.47 181 PRO A O 1
ATOM 1383 N N . GLY A 1 182 ? -13.807 18.219 50.078 1.00 41.78 182 GLY A N 1
ATOM 1384 C CA . GLY A 1 182 ? -13.275 16.922 50.481 1.00 41.78 182 GLY A CA 1
ATOM 1385 C C . GLY A 1 182 ? -14.356 15.844 50.533 1.00 41.78 182 GLY A C 1
ATOM 1386 O O . GLY A 1 182 ? -15.380 15.981 51.199 1.00 41.78 182 GLY A O 1
ATOM 1387 N N . ARG A 1 183 ? -14.117 14.754 49.809 1.00 42.56 183 ARG A N 1
ATOM 1388 C CA . ARG A 1 183 ? -14.973 13.572 49.795 1.00 42.56 183 ARG A CA 1
ATOM 1389 C C . ARG A 1 183 ? -14.691 12.738 51.049 1.00 42.56 183 ARG A C 1
ATOM 1391 O O . ARG A 1 183 ? -14.047 11.697 50.967 1.00 42.56 183 ARG A O 1
ATOM 1398 N N . GLU A 1 184 ? -15.168 13.185 52.207 1.00 45.00 184 GLU A N 1
ATOM 1399 C CA . GLU A 1 184 ? -15.318 12.321 53.385 1.00 45.00 184 GLU A CA 1
ATOM 1400 C C . GLU A 1 184 ? -16.532 11.401 53.170 1.00 45.00 184 GLU A C 1
ATOM 1402 O O . GLU A 1 184 ? -17.631 11.640 53.655 1.00 45.00 184 GLU A O 1
ATOM 1407 N N . ASN A 1 185 ? -16.345 10.336 52.386 1.00 47.69 185 ASN A N 1
ATOM 1408 C CA . ASN A 1 185 ? -17.335 9.269 52.224 1.00 47.69 185 ASN A CA 1
ATOM 1409 C C . ASN A 1 185 ? -17.162 8.204 53.322 1.00 47.69 185 ASN A C 1
ATOM 1411 O O . ASN A 1 185 ? -16.855 7.045 53.049 1.00 47.69 185 ASN A O 1
ATOM 1415 N N . GLY A 1 186 ? -17.378 8.603 54.572 1.00 40.28 186 GLY A N 1
ATOM 1416 C CA . GLY A 1 186 ? -17.768 7.699 55.651 1.00 40.28 186 GLY A CA 1
ATOM 1417 C C . GLY A 1 186 ? -19.177 8.086 56.076 1.00 40.28 186 GLY A C 1
ATOM 1418 O O . GLY A 1 186 ? -19.426 9.266 56.304 1.00 40.28 186 GLY A O 1
ATOM 1419 N N . LEU A 1 187 ? -20.112 7.131 56.125 1.00 54.56 187 LEU A N 1
ATOM 1420 C CA . LEU A 1 187 ? -21.465 7.379 56.633 1.00 54.56 187 LEU A CA 1
ATOM 1421 C C . LEU A 1 187 ? -21.370 8.174 57.942 1.00 54.56 187 LEU A C 1
ATOM 1423 O O . LEU A 1 187 ? -20.686 7.737 58.868 1.00 54.56 187 LEU A O 1
ATOM 1427 N N . SER A 1 188 ? -22.037 9.329 58.022 1.00 63.56 188 SER A N 1
ATOM 14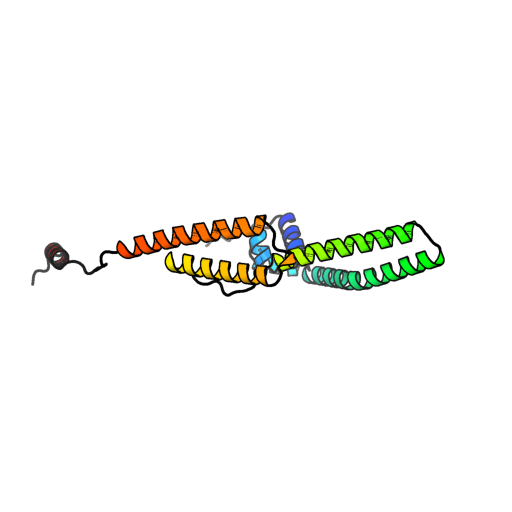28 C CA . SER A 1 188 ? -22.052 10.098 59.266 1.00 63.56 188 SER A CA 1
ATOM 1429 C C . SER A 1 188 ? -22.606 9.219 60.391 1.00 63.56 188 SER A C 1
ATOM 1431 O O . SER A 1 188 ? -23.521 8.420 60.164 1.00 63.56 188 SER A O 1
ATOM 1433 N N . ALA A 1 189 ? -22.048 9.351 61.598 1.00 59.06 189 ALA A N 1
ATOM 1434 C CA . ALA A 1 189 ? -22.431 8.544 62.761 1.00 59.06 189 ALA A CA 1
ATOM 1435 C C . ALA A 1 189 ? -23.953 8.562 63.012 1.00 59.06 189 ALA A C 1
ATOM 1437 O O . ALA A 1 189 ? -24.542 7.531 63.320 1.00 59.06 189 ALA A O 1
ATOM 1438 N N . ASP A 1 190 ? -24.603 9.694 62.728 1.00 57.59 190 ASP A N 1
ATOM 1439 C CA . ASP A 1 190 ? -26.060 9.857 62.796 1.00 57.59 190 ASP A CA 1
ATOM 1440 C C . ASP A 1 190 ? -26.817 8.939 61.812 1.00 57.59 190 ASP A C 1
ATOM 1442 O O . ASP A 1 190 ? -27.866 8.382 62.133 1.00 57.59 190 ASP A O 1
ATOM 1446 N N . THR A 1 191 ? -26.264 8.698 60.620 1.00 63.22 191 THR A N 1
ATOM 1447 C CA . THR A 1 191 ? -26.851 7.764 59.645 1.00 63.22 191 THR A CA 1
ATOM 1448 C C . THR A 1 191 ? -26.661 6.309 60.085 1.00 63.22 191 THR A C 1
ATOM 1450 O O . THR A 1 191 ? -27.555 5.483 59.897 1.00 63.22 191 THR A O 1
ATOM 1453 N N . ALA A 1 192 ? -25.520 5.992 60.705 1.00 66.38 192 ALA A N 1
ATOM 1454 C CA . ALA A 1 192 ? -25.233 4.659 61.234 1.00 66.38 192 ALA A CA 1
ATOM 1455 C C . ALA A 1 192 ? -26.128 4.304 62.436 1.00 66.38 192 ALA A C 1
ATOM 1457 O O . ALA A 1 192 ? -26.619 3.176 62.519 1.00 66.38 192 ALA A O 1
ATOM 1458 N N . ASP A 1 193 ? -26.405 5.263 63.321 1.00 63.94 193 ASP A N 1
ATOM 1459 C CA . ASP A 1 193 ? -27.280 5.060 64.479 1.00 63.94 193 ASP A CA 1
ATOM 1460 C C . ASP A 1 193 ? -28.752 4.919 64.074 1.00 63.94 193 ASP A C 1
ATOM 1462 O O . ASP A 1 193 ? -29.462 4.057 64.599 1.00 63.94 193 ASP A O 1
ATOM 1466 N N . ARG A 1 194 ? -29.206 5.666 63.058 1.00 64.94 194 ARG A N 1
ATOM 1467 C CA . ARG A 1 194 ? -30.553 5.492 62.485 1.00 64.94 194 ARG A CA 1
ATOM 1468 C C . ARG A 1 194 ? -30.731 4.128 61.821 1.00 64.94 194 ARG A C 1
ATOM 1470 O O . ARG A 1 194 ? -31.781 3.508 61.982 1.00 64.94 194 ARG A O 1
ATOM 1477 N N . LEU A 1 195 ? -29.710 3.631 61.119 1.00 65.88 195 LEU A N 1
ATOM 1478 C CA . LEU A 1 195 ? -29.723 2.280 60.544 1.00 65.88 195 LEU A CA 1
ATOM 1479 C C . LEU A 1 195 ? -29.754 1.199 61.633 1.00 65.88 195 LEU A C 1
ATOM 1481 O O . LEU A 1 195 ? -30.474 0.213 61.494 1.00 65.88 195 LEU A O 1
ATOM 1485 N N . ARG A 1 196 ? -29.032 1.402 62.742 1.00 69.06 196 ARG A N 1
ATOM 1486 C CA . ARG A 1 196 ? -29.027 0.477 63.884 1.00 69.06 196 ARG A CA 1
ATOM 1487 C C . ARG A 1 196 ? -30.376 0.450 64.612 1.00 69.06 196 ARG A C 1
ATOM 1489 O O . ARG A 1 196 ? -30.825 -0.621 65.008 1.00 69.06 196 ARG A O 1
ATOM 1496 N N . ALA A 1 197 ? -31.050 1.596 64.720 1.00 72.06 197 ALA A N 1
ATOM 1497 C CA . ALA A 1 197 ? -32.402 1.692 65.270 1.00 72.06 197 ALA A CA 1
ATOM 1498 C C . ALA A 1 197 ? -33.463 1.031 64.366 1.00 72.06 197 ALA A C 1
ATOM 1500 O O . ALA A 1 197 ? -34.389 0.400 64.869 1.00 72.06 197 ALA A O 1
ATOM 1501 N N . LEU A 1 198 ? -33.313 1.130 63.039 1.00 68.50 198 LEU A N 1
ATOM 1502 C CA . LEU A 1 198 ? -34.225 0.521 62.060 1.00 68.50 198 LEU A CA 1
ATOM 1503 C C . LEU A 1 198 ? -34.096 -1.008 61.959 1.00 68.50 198 LEU A C 1
ATOM 1505 O O . LEU A 1 198 ? -35.067 -1.671 61.604 1.00 68.50 198 LEU A O 1
ATOM 1509 N N . LEU A 1 199 ? -32.922 -1.569 62.264 1.00 71.38 199 LEU A N 1
ATOM 1510 C CA . LEU A 1 199 ? -32.640 -3.008 62.144 1.00 71.38 199 LEU A CA 1
ATOM 1511 C C . LEU A 1 199 ? -32.919 -3.828 63.420 1.00 71.38 199 LEU A C 1
ATOM 1513 O O . LEU A 1 199 ? -32.712 -5.037 63.407 1.00 71.38 199 LEU A O 1
ATOM 1517 N N . GLY A 1 200 ? -33.428 -3.212 64.495 1.00 63.03 200 GLY A N 1
ATOM 1518 C CA . GLY A 1 200 ? -34.138 -3.928 65.566 1.00 63.03 200 GLY A CA 1
ATOM 1519 C C . GLY A 1 200 ? -33.365 -5.032 66.302 1.00 63.03 200 GLY A C 1
ATOM 1520 O O . GLY A 1 200 ? -33.923 -6.098 66.551 1.00 63.03 200 GLY A O 1
ATOM 1521 N N . GLY A 1 201 ? -32.108 -4.797 66.687 1.00 49.19 201 GLY A N 1
ATOM 1522 C CA . GLY A 1 201 ? -31.357 -5.724 67.543 1.00 49.19 201 GLY A CA 1
ATOM 1523 C C . GLY A 1 201 ? -31.680 -5.543 69.029 1.00 49.19 201 GLY A C 1
ATOM 1524 O O . GLY A 1 201 ? -31.058 -4.716 69.693 1.00 49.19 201 GLY A O 1
ATOM 1525 N N . GLN A 1 202 ? -32.646 -6.307 69.547 1.00 45.69 202 GLN A N 1
ATOM 1526 C CA . GLN A 1 202 ? -32.765 -6.602 70.979 1.00 45.69 202 GLN A CA 1
ATOM 1527 C C . GLN A 1 202 ? -31.787 -7.726 71.370 1.00 45.69 202 GLN A C 1
ATOM 1529 O O . GLN A 1 202 ? -31.791 -8.765 70.715 1.00 45.69 202 GLN A O 1
ATOM 1534 N N . ALA A 1 203 ? -31.077 -7.494 72.486 1.00 39.50 203 ALA A N 1
ATOM 1535 C CA . ALA A 1 203 ? -30.230 -8.394 73.292 1.00 39.50 203 ALA A CA 1
ATOM 1536 C C . ALA A 1 203 ? -28.886 -8.852 72.695 1.00 39.50 203 ALA A C 1
ATOM 1538 O O . ALA A 1 203 ? -28.868 -9.601 71.697 1.00 39.50 203 ALA A O 1
#

pLDDT: mean 79.08, std 16.22, range [36.28, 96.44]

Secondary structure (DSSP, 8-state):
--------PPPHHHHHHHHHHHHTS---HHHHHHHHT--HHHHHHHHHHTTHHHHHHHHHHHHHHHHHHHHHHHHHHHHHHHHH--HHHHHHHHHHHHHHHHHHHHHHHHHHHSPP--------SHHHHHHHHHHHHHHHHHHHHT-GGG--HHHHHHHHHHHHHHHHHHHHHHHHHTT------S--HHHHHHHHHHTT---

Sequence (203 aa):
MPAVAGRREHPMETVERAEELWCVDGLTFDEVATRTRVAASTLKRWAERYGWRAKRDEIRQALASIRADTIRLRARLIQNCLASMNAMDAFAVAKMEEMAIKAAEVADKRAEAAPAGLPMREIATESDAVAALEEAVGLRLNAMLASPDKVTLTALREVKQVLDLLKDMRAAAGAAAEKTPGRENGLSADTADRLRALLGGQA

Radius of gyration: 31.9 Å; chains: 1; bounding box: 51×63×107 Å